Protein AF-M1EFE0-F1 (afdb_monomer_lite)

Secondary structure (DSSP, 8-state):
-HHHHHHTT------SS-SHHHHHHHHHHHT--EEES-GGGGTS--TT-EEEGGG--TT--EEPTTSS-EE-----B-HHHHHHHTTT--GGGHHHHHHHHT-TT---HHHHHHHTTS--------SS-HHHHHHHHHHHHHTT-SSHHHHHHHHHHTS-GGGHHHHHHHHHHHHGGGSPPS--HHHHHHHS----HHHHTTT--HHHHHHHHTT-S-HHHHHHHHHSEEE-PPPS--TTSPPGGGGGHHHHHHHHHHHHHH-GGGGTSS---------EEEEEEEETTEEEEEEEEPPPPPGGG--GGG--

InterPro domains:
  IPR026832 Asteroid [PTHR15665] (1-311)
  IPR029060 PIN-like domain superfamily [SSF88723] (2-86)

Organism: Mustela putorius furo (NCBI:txid9669)

pLDDT: mean 84.89, std 14.59, range [28.7, 97.38]

Structure (mmCIF, N/CA/C/O backbone):
data_AF-M1EFE0-F1
#
_entry.id   AF-M1EFE0-F1
#
loop_
_atom_site.group_PDB
_atom_site.id
_atom_site.type_symbol
_atom_site.label_atom_id
_atom_site.label_alt_id
_atom_site.label_comp_id
_atom_site.label_asym_id
_atom_site.label_entity_id
_atom_site.label_seq_id
_atom_site.pdbx_PDB_ins_code
_atom_site.Cartn_x
_atom_site.Cartn_y
_atom_site.Cartn_z
_atom_site.occupancy
_atom_site.B_iso_or_equiv
_atom_site.auth_seq_id
_atom_site.auth_comp_id
_atom_site.auth_asym_id
_atom_site.auth_atom_id
_atom_site.pdbx_PDB_model_num
ATOM 1 N N . PHE A 1 1 ? -18.038 -1.063 4.957 1.00 85.94 1 PHE A N 1
ATOM 2 C CA . PHE A 1 1 ? -17.333 -2.007 4.065 1.00 85.94 1 PHE A CA 1
ATOM 3 C C . PHE A 1 1 ? -16.905 -3.273 4.809 1.00 85.94 1 PHE A C 1
ATOM 5 O O . PHE A 1 1 ? -17.443 -4.317 4.478 1.00 85.94 1 PHE A O 1
ATOM 12 N N . ILE A 1 2 ? -16.072 -3.194 5.860 1.00 89.75 2 ILE A N 1
ATOM 13 C CA . ILE A 1 2 ? -15.617 -4.364 6.652 1.00 89.75 2 ILE A CA 1
ATOM 14 C C . ILE A 1 2 ? -16.769 -5.287 7.091 1.00 89.75 2 ILE A C 1
ATOM 16 O O . ILE A 1 2 ? -16.725 -6.485 6.848 1.00 89.75 2 ILE A O 1
ATOM 20 N N . GLN A 1 3 ? -17.857 -4.733 7.638 1.00 90.62 3 GLN A N 1
ATOM 21 C CA . GLN A 1 3 ? -19.040 -5.519 8.034 1.00 90.62 3 GLN A CA 1
ATOM 22 C C . GLN A 1 3 ? -19.636 -6.358 6.888 1.00 90.62 3 GLN A C 1
ATOM 24 O O . GLN A 1 3 ? -20.142 -7.452 7.121 1.00 90.62 3 GLN A O 1
ATOM 29 N N . VAL A 1 4 ? -19.573 -5.859 5.648 1.00 94.88 4 VAL A N 1
ATOM 30 C CA . VAL A 1 4 ? -20.044 -6.586 4.461 1.00 94.88 4 VAL A CA 1
ATOM 31 C C . VAL A 1 4 ? -19.085 -7.722 4.121 1.00 94.88 4 VAL A C 1
ATOM 33 O O . VAL A 1 4 ? -19.558 -8.818 3.844 1.00 94.88 4 VAL A O 1
ATOM 36 N N . LEU A 1 5 ? -17.768 -7.499 4.203 1.00 95.06 5 LEU A N 1
ATOM 37 C CA . LEU A 1 5 ? -16.775 -8.563 4.016 1.00 95.06 5 LEU A CA 1
ATOM 38 C C . LEU A 1 5 ? -16.966 -9.687 5.036 1.00 95.06 5 LEU A C 1
ATOM 40 O O . LEU A 1 5 ? -17.036 -10.846 4.644 1.00 95.06 5 LEU A O 1
ATOM 44 N N . ILE A 1 6 ? -17.159 -9.340 6.315 1.00 92.00 6 ILE A N 1
ATOM 45 C CA . ILE A 1 6 ? -17.450 -10.305 7.386 1.00 92.00 6 ILE A CA 1
ATOM 46 C C . ILE A 1 6 ? -18.728 -11.089 7.068 1.00 92.00 6 ILE A C 1
ATOM 48 O O . ILE A 1 6 ? -18.725 -12.317 7.102 1.00 92.00 6 ILE A O 1
ATOM 52 N N . LYS A 1 7 ? -19.821 -10.395 6.717 1.00 95.56 7 LYS A N 1
ATOM 53 C CA . LYS A 1 7 ? -21.105 -11.035 6.388 1.00 95.56 7 LYS A CA 1
ATOM 54 C C . LYS A 1 7 ? -20.995 -11.987 5.192 1.00 95.56 7 LYS A C 1
ATOM 56 O O . LYS A 1 7 ? -21.664 -13.015 5.180 1.00 95.56 7 LYS A O 1
ATOM 61 N N . LEU A 1 8 ? -20.189 -11.631 4.195 1.00 96.75 8 LEU A N 1
ATOM 62 C CA . LEU A 1 8 ? -19.943 -12.438 2.998 1.00 96.75 8 LEU A CA 1
ATOM 63 C C . LEU A 1 8 ? -18.804 -13.452 3.177 1.00 96.75 8 LEU A C 1
ATOM 65 O O . LEU A 1 8 ? -18.475 -14.141 2.217 1.00 96.75 8 LEU A O 1
ATOM 69 N N . GLN A 1 9 ? -18.210 -13.540 4.372 1.00 95.06 9 GLN A N 1
ATOM 70 C CA . GLN A 1 9 ? -17.077 -14.418 4.681 1.00 95.06 9 GLN A CA 1
ATOM 71 C C . GLN A 1 9 ? -15.887 -14.238 3.721 1.00 95.06 9 GLN A C 1
ATOM 73 O O . GLN A 1 9 ? -15.156 -15.179 3.424 1.00 95.06 9 GLN A O 1
ATOM 78 N N . VAL A 1 10 ? -15.681 -13.013 3.235 1.00 95.06 10 VAL A N 1
ATOM 79 C CA . VAL A 1 10 ? -14.501 -12.663 2.441 1.00 95.06 10 VAL A CA 1
ATOM 80 C C . VAL A 1 10 ? -13.332 -12.479 3.399 1.00 95.06 10 VAL A C 1
ATOM 82 O O . VAL A 1 10 ? -13.413 -11.650 4.303 1.00 95.06 10 VAL A O 1
ATOM 85 N N . CYS A 1 11 ? -12.248 -13.229 3.206 1.00 93.94 11 CYS A N 1
ATOM 86 C CA . CYS A 1 11 ? -11.029 -13.068 3.993 1.00 93.94 11 CYS A CA 1
ATOM 87 C C . CYS A 1 11 ? -10.407 -11.688 3.745 1.00 93.94 11 CYS A C 1
ATOM 89 O O . CYS A 1 11 ? -10.240 -11.270 2.600 1.00 93.94 11 CYS A O 1
ATOM 91 N N . PHE A 1 12 ? -10.036 -10.992 4.815 1.00 94.75 12 PHE A N 1
ATOM 92 C CA . PHE A 1 12 ? -9.326 -9.719 4.750 1.00 94.75 12 PHE A CA 1
ATOM 93 C C . PHE A 1 12 ? -8.404 -9.570 5.960 1.00 94.75 12 PHE A C 1
ATOM 95 O O . PHE A 1 12 ? -8.564 -10.265 6.963 1.00 94.75 12 PHE A O 1
ATOM 102 N N . VAL A 1 13 ? -7.462 -8.638 5.855 1.00 93.12 13 VAL A N 1
ATOM 103 C CA . VAL A 1 13 ? -6.576 -8.214 6.938 1.00 93.12 13 VAL A CA 1
ATOM 104 C C . VAL A 1 13 ? -6.509 -6.692 6.938 1.00 93.12 13 VAL A C 1
ATOM 106 O O . VAL A 1 13 ? -6.494 -6.066 5.877 1.00 93.12 13 VAL A O 1
ATOM 109 N N . GLN A 1 14 ? -6.503 -6.089 8.120 1.00 91.06 14 GLN A N 1
ATOM 110 C CA . GLN A 1 14 ? -6.219 -4.669 8.295 1.00 91.06 14 GLN A CA 1
ATOM 111 C C . GLN A 1 14 ? -4.718 -4.509 8.555 1.00 91.06 14 GLN A C 1
ATOM 113 O O . GLN A 1 14 ? -4.218 -4.935 9.596 1.00 91.06 14 GLN A O 1
ATOM 118 N N . CYS A 1 15 ? -4.002 -3.901 7.611 1.00 88.50 15 CYS A N 1
ATOM 119 C CA . CYS A 1 15 ? -2.580 -3.606 7.777 1.00 88.50 15 CYS A CA 1
ATOM 120 C C . CYS A 1 15 ? -2.391 -2.421 8.742 1.00 88.50 15 CYS A C 1
ATOM 122 O O . CYS A 1 15 ? -3.253 -1.543 8.838 1.00 88.50 15 CYS A O 1
ATOM 124 N N . PHE A 1 16 ? -1.271 -2.417 9.470 1.00 82.56 16 PHE A N 1
ATOM 125 C CA . PHE A 1 16 ? -0.892 -1.338 10.404 1.00 82.56 16 PHE A CA 1
ATOM 126 C C . PHE A 1 16 ? -0.242 -0.139 9.704 1.00 82.56 16 PHE A C 1
ATOM 128 O O . PHE A 1 16 ? -0.222 0.966 10.242 1.00 82.56 16 PHE A O 1
ATOM 135 N N . SER A 1 17 ? 0.304 -0.379 8.519 1.00 81.19 17 SER A N 1
ATOM 136 C CA . SER A 1 17 ? 0.892 0.605 7.621 1.00 81.19 17 SER A CA 1
ATOM 137 C C . SER A 1 17 ? 0.242 0.476 6.244 1.00 81.19 17 SER A C 1
ATOM 139 O O . SER 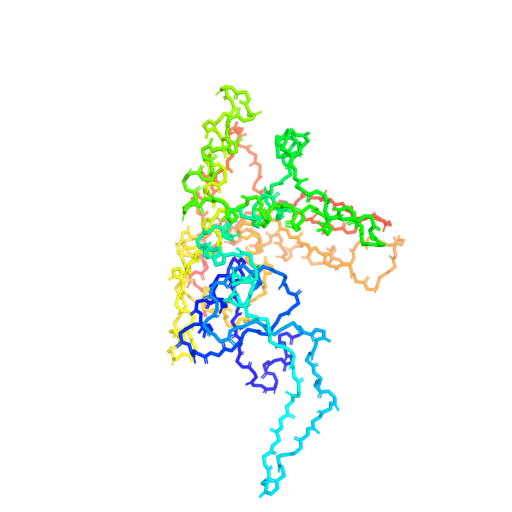A 1 17 ? -0.726 -0.271 6.069 1.00 81.19 17 SER A O 1
ATOM 141 N N . GLU A 1 18 ? 0.782 1.192 5.264 1.00 86.25 18 GLU A N 1
ATOM 142 C CA . GLU A 1 18 ? 0.439 1.004 3.860 1.00 86.25 18 GLU A CA 1
ATOM 143 C C . GLU A 1 18 ? 0.532 -0.471 3.450 1.00 86.25 18 GLU A C 1
ATOM 145 O O . GLU A 1 18 ? 1.442 -1.197 3.864 1.00 86.25 18 GLU A O 1
ATOM 150 N N . ALA A 1 19 ? -0.460 -0.922 2.685 1.00 91.81 19 ALA A N 1
ATOM 151 C CA . ALA A 1 19 ? -0.672 -2.336 2.411 1.00 91.81 19 ALA A CA 1
ATOM 152 C C . ALA A 1 19 ? 0.057 -2.818 1.150 1.00 91.81 19 ALA A C 1
ATOM 154 O O . ALA A 1 19 ? 0.119 -4.024 0.922 1.00 91.81 19 ALA A O 1
ATOM 155 N N . ASP A 1 20 ? 0.601 -1.930 0.317 1.00 94.25 20 ASP A N 1
ATOM 156 C CA . ASP A 1 20 ? 1.005 -2.302 -1.042 1.00 94.25 20 ASP A CA 1
ATOM 157 C C . ASP A 1 20 ? 2.180 -3.277 -1.075 1.00 94.25 20 ASP A C 1
ATOM 159 O O . ASP A 1 20 ? 2.147 -4.271 -1.806 1.00 94.25 20 ASP A O 1
ATOM 163 N N . ARG A 1 21 ? 3.170 -3.079 -0.196 1.00 93.38 21 ARG A N 1
ATOM 164 C CA . ARG A 1 21 ? 4.285 -4.024 -0.004 1.00 93.38 21 ARG A CA 1
ATOM 165 C C . ARG A 1 21 ? 3.810 -5.388 0.469 1.00 93.38 21 ARG A C 1
ATOM 167 O O . ARG A 1 21 ? 4.305 -6.417 -0.000 1.00 93.38 21 ARG A O 1
ATOM 174 N N . ASP A 1 22 ? 2.869 -5.398 1.406 1.00 94.44 22 ASP A N 1
ATOM 175 C CA . ASP A 1 22 ? 2.311 -6.618 1.980 1.00 94.44 22 ASP A CA 1
ATOM 176 C C . ASP A 1 22 ? 1.499 -7.379 0.920 1.00 94.44 22 ASP A C 1
ATOM 178 O O . ASP A 1 22 ? 1.666 -8.590 0.758 1.00 94.44 22 ASP A O 1
ATOM 182 N N . ILE A 1 23 ? 0.697 -6.658 0.129 1.00 96.25 23 ILE A N 1
ATOM 183 C CA . ILE A 1 23 ? -0.071 -7.180 -1.008 1.00 96.25 23 ILE A CA 1
ATOM 184 C C . ILE A 1 23 ? 0.868 -7.755 -2.068 1.00 96.25 23 ILE A C 1
ATOM 186 O O . ILE A 1 23 ? 0.666 -8.890 -2.498 1.00 96.25 23 ILE A O 1
ATOM 190 N N . MET A 1 24 ? 1.905 -7.015 -2.472 1.00 95.50 24 MET A N 1
ATOM 191 C CA . MET A 1 24 ? 2.893 -7.475 -3.452 1.00 95.50 24 MET A CA 1
ATOM 192 C C . MET A 1 24 ? 3.575 -8.764 -2.992 1.00 95.50 24 MET A C 1
ATOM 194 O O . MET A 1 24 ? 3.658 -9.740 -3.743 1.00 95.50 24 MET A O 1
ATOM 198 N N . THR A 1 25 ? 4.017 -8.785 -1.734 1.00 95.62 25 THR A N 1
ATOM 199 C CA . THR A 1 25 ? 4.711 -9.931 -1.139 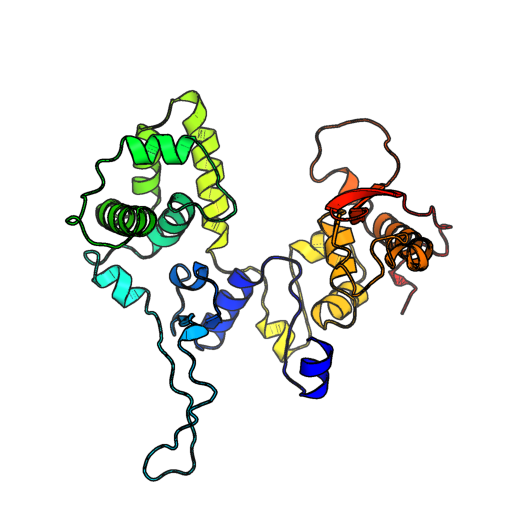1.00 95.62 25 THR A CA 1
ATOM 200 C C . THR A 1 25 ? 3.809 -11.161 -1.118 1.00 95.62 25 THR A C 1
ATOM 202 O O . THR A 1 25 ? 4.221 -12.248 -1.532 1.00 95.62 25 THR A O 1
ATOM 205 N N . LEU A 1 26 ? 2.555 -10.986 -0.694 1.00 96.56 26 LEU A N 1
ATOM 206 C CA . LEU A 1 26 ? 1.562 -12.052 -0.641 1.00 96.56 26 LEU A CA 1
ATOM 207 C C . LEU A 1 26 ? 1.192 -12.570 -2.037 1.00 96.56 26 LEU A C 1
ATOM 209 O O . LEU A 1 26 ? 1.160 -13.779 -2.255 1.00 96.56 26 LEU A O 1
ATOM 213 N N . ALA A 1 27 ? 0.972 -11.673 -2.997 1.00 97.00 27 ALA A N 1
ATOM 214 C CA . ALA A 1 27 ? 0.646 -12.015 -4.379 1.00 97.00 27 ALA A CA 1
ATOM 215 C C . ALA A 1 27 ? 1.752 -12.854 -5.038 1.00 97.00 27 ALA A C 1
ATOM 217 O O . ALA A 1 27 ? 1.481 -13.875 -5.675 1.00 97.00 27 ALA A O 1
ATOM 218 N N . ASN A 1 28 ? 3.013 -12.479 -4.811 1.00 96.50 28 ASN A N 1
ATOM 219 C CA . ASN A 1 28 ? 4.181 -13.224 -5.279 1.00 96.50 28 ASN A CA 1
ATOM 220 C C . ASN A 1 28 ? 4.386 -14.565 -4.565 1.00 96.50 28 ASN A C 1
ATOM 222 O O . ASN A 1 28 ? 4.996 -15.473 -5.143 1.00 96.50 28 ASN A O 1
ATOM 226 N N . HIS A 1 29 ? 3.920 -14.688 -3.321 1.00 96.06 29 HIS A N 1
ATOM 227 C CA . HIS A 1 29 ? 3.926 -15.942 -2.572 1.00 96.06 29 HIS A CA 1
ATOM 228 C C . HIS A 1 29 ? 2.840 -16.904 -3.079 1.00 96.06 29 HIS A C 1
ATOM 230 O O . HIS A 1 29 ? 3.118 -18.079 -3.304 1.00 96.06 29 HIS A O 1
ATOM 236 N N . TRP A 1 30 ? 1.626 -16.406 -3.325 1.00 96.38 30 TRP A N 1
ATOM 237 C CA . TRP A 1 30 ? 0.499 -17.196 -3.835 1.00 96.38 30 TRP A CA 1
ATOM 238 C C . TRP A 1 30 ? 0.491 -17.386 -5.353 1.00 96.38 30 TRP A C 1
ATOM 240 O O . TRP A 1 30 ? -0.330 -18.145 -5.862 1.00 96.38 30 TRP A O 1
ATOM 250 N N . ASN A 1 31 ? 1.405 -16.736 -6.076 1.00 96.94 31 ASN A N 1
ATOM 251 C CA . ASN A 1 31 ? 1.428 -16.703 -7.538 1.00 96.94 31 ASN A CA 1
ATOM 252 C C . ASN A 1 31 ? 0.067 -16.273 -8.119 1.00 96.94 31 ASN A C 1
ATOM 254 O O . ASN A 1 31 ? -0.481 -16.933 -9.001 1.00 96.94 31 ASN A O 1
ATOM 258 N N . CYS A 1 32 ? -0.482 -15.157 -7.633 1.00 95.88 32 CYS A N 1
ATOM 259 C CA . CYS A 1 32 ? -1.753 -14.600 -8.107 1.00 95.88 32 CYS A CA 1
ATOM 260 C C . CYS A 1 32 ? -1.614 -13.113 -8.461 1.00 95.88 32 CYS A C 1
ATOM 262 O O . CYS A 1 32 ? -0.815 -12.429 -7.823 1.00 95.88 32 CYS A O 1
ATOM 264 N N . PRO A 1 33 ? -2.330 -12.601 -9.478 1.00 95.62 33 PRO A N 1
ATOM 265 C CA . PRO A 1 33 ? -2.219 -11.199 -9.866 1.00 95.62 33 PRO A CA 1
ATOM 266 C C . PRO A 1 33 ? -2.819 -10.283 -8.798 1.00 95.62 33 PRO A C 1
ATOM 268 O O . PRO A 1 33 ? -3.761 -10.659 -8.097 1.00 95.62 33 PRO A O 1
ATOM 271 N N . VAL A 1 34 ? -2.321 -9.051 -8.719 1.00 97.38 34 VAL A N 1
ATOM 272 C CA . VAL A 1 34 ? -2.913 -8.015 -7.858 1.00 97.38 34 VAL A CA 1
ATOM 273 C C . VAL A 1 34 ? -4.026 -7.299 -8.610 1.00 97.38 34 VAL A C 1
ATOM 275 O O . VAL A 1 34 ? -3.820 -6.871 -9.738 1.00 97.38 34 VAL A O 1
ATOM 278 N N . LEU A 1 35 ? -5.191 -7.118 -7.990 1.00 97.06 35 LEU A N 1
ATOM 279 C CA . LEU A 1 35 ? -6.274 -6.282 -8.513 1.00 97.06 35 LEU A CA 1
ATOM 280 C C . LEU A 1 35 ? -6.347 -4.987 -7.698 1.00 97.06 35 LEU A C 1
ATOM 282 O O . LEU A 1 35 ? -6.735 -5.020 -6.534 1.00 97.06 35 LEU A O 1
ATOM 286 N N . SER A 1 36 ? -5.996 -3.851 -8.299 1.00 96.31 36 SER A N 1
ATOM 287 C CA . SER A 1 36 ? -5.997 -2.548 -7.615 1.00 96.31 36 SER A CA 1
ATOM 288 C C . SER A 1 36 ? -6.226 -1.394 -8.596 1.00 96.31 36 SER A C 1
ATOM 290 O O . SER A 1 36 ? -6.120 -1.556 -9.811 1.00 96.31 36 SER A O 1
ATOM 292 N N . SER A 1 37 ? -6.586 -0.222 -8.078 1.00 94.81 37 SER A N 1
ATOM 293 C CA . SER A 1 37 ? -6.553 1.036 -8.838 1.00 94.81 37 SER A CA 1
ATOM 294 C C . SER A 1 37 ? -5.232 1.785 -8.665 1.00 94.81 37 SER A C 1
ATOM 296 O O . SER A 1 37 ? -5.032 2.788 -9.346 1.00 94.81 37 SER A O 1
ATOM 298 N N . ASP A 1 38 ? -4.372 1.323 -7.758 1.00 93.62 38 ASP A N 1
ATOM 299 C CA . ASP A 1 38 ? -3.118 1.986 -7.434 1.00 93.62 38 ASP A CA 1
ATOM 300 C C . ASP A 1 38 ? -2.064 1.754 -8.521 1.00 93.62 38 ASP A C 1
ATOM 302 O O . ASP A 1 38 ? -1.850 0.627 -8.975 1.00 93.62 38 ASP A O 1
ATOM 306 N N . SER A 1 39 ? -1.424 2.834 -8.961 1.00 91.31 39 SER A N 1
ATOM 307 C CA . SER A 1 39 ? -0.375 2.781 -9.971 1.00 91.31 39 SER A CA 1
ATOM 308 C C . SER A 1 39 ? 0.966 2.288 -9.441 1.00 91.31 39 SER A C 1
ATOM 310 O O . SER A 1 39 ? 1.797 1.908 -10.267 1.00 91.31 39 SER A O 1
ATOM 312 N N . ASP A 1 40 ? 1.182 2.228 -8.126 1.00 92.38 40 ASP A N 1
ATOM 313 C CA . ASP A 1 40 ? 2.422 1.681 -7.564 1.00 92.38 40 ASP A CA 1
ATOM 314 C C . ASP A 1 40 ? 2.602 0.189 -7.890 1.00 92.38 40 ASP A C 1
ATOM 316 O O . ASP A 1 40 ? 3.722 -0.290 -8.080 1.00 92.38 40 ASP A O 1
ATOM 320 N N . PHE A 1 41 ? 1.511 -0.540 -8.150 1.00 95.50 41 PHE A N 1
ATOM 321 C CA . PHE A 1 41 ? 1.562 -1.909 -8.688 1.00 95.50 41 PHE A CA 1
ATOM 322 C C . PHE A 1 41 ? 2.070 -2.018 -10.132 1.00 95.50 41 PHE A C 1
ATOM 324 O O . PHE A 1 41 ? 2.340 -3.125 -10.594 1.00 95.50 41 PHE A O 1
ATOM 331 N N . CYS A 1 42 ? 2.277 -0.901 -10.836 1.00 94.25 42 CYS A N 1
ATOM 332 C CA . CYS A 1 42 ? 3.047 -0.886 -12.083 1.00 94.25 42 CYS A CA 1
ATOM 333 C C . CYS A 1 42 ? 4.568 -0.888 -11.851 1.00 94.25 42 CYS A C 1
ATOM 335 O O . CYS A 1 42 ? 5.309 -1.003 -12.823 1.00 94.25 42 CYS A O 1
ATOM 337 N N . ILE A 1 43 ? 5.029 -0.700 -10.612 1.00 95.31 43 ILE A N 1
ATOM 338 C CA . ILE A 1 43 ? 6.448 -0.594 -10.236 1.00 95.31 43 ILE A CA 1
ATOM 339 C C . ILE A 1 43 ? 6.920 -1.871 -9.546 1.00 95.31 43 ILE A C 1
ATOM 341 O O . ILE A 1 43 ? 8.025 -2.346 -9.809 1.00 95.31 43 ILE A O 1
ATOM 345 N N . PHE A 1 44 ? 6.070 -2.442 -8.693 1.00 95.12 44 PHE A N 1
ATOM 346 C CA . PHE A 1 44 ? 6.319 -3.711 -8.020 1.00 95.12 44 PHE A CA 1
ATOM 347 C C . PHE A 1 44 ? 6.584 -4.861 -9.011 1.00 95.12 44 PHE A C 1
ATOM 349 O O . PHE A 1 44 ? 5.832 -5.064 -9.966 1.00 95.12 44 PHE A O 1
ATOM 356 N N . ASP A 1 45 ? 7.615 -5.671 -8.743 1.00 94.12 45 ASP A N 1
ATOM 357 C CA . ASP A 1 45 ? 7.933 -6.870 -9.535 1.00 94.12 45 ASP A CA 1
ATOM 358 C C . ASP A 1 45 ? 6.987 -8.030 -9.189 1.00 94.12 45 ASP A C 1
ATOM 360 O O . ASP A 1 45 ? 7.302 -8.941 -8.420 1.00 94.12 45 ASP A O 1
ATOM 364 N N . LEU A 1 46 ? 5.767 -7.949 -9.722 1.00 95.50 46 LEU A N 1
ATOM 365 C CA . LEU A 1 46 ? 4.720 -8.956 -9.573 1.00 95.50 46 LEU A CA 1
ATOM 366 C C . LEU A 1 46 ? 4.886 -10.073 -10.609 1.00 95.50 46 LEU A C 1
ATOM 368 O O . LEU A 1 46 ? 4.699 -9.849 -11.806 1.00 95.50 46 LEU A O 1
ATOM 372 N N . LYS A 1 47 ? 5.127 -11.305 -10.149 1.00 94.25 47 LYS A N 1
ATOM 373 C CA . LYS A 1 47 ? 5.343 -12.494 -11.000 1.00 94.25 47 LYS A CA 1
ATOM 374 C C . LYS A 1 47 ? 4.196 -12.773 -11.971 1.00 94.25 47 LYS A C 1
ATOM 376 O O . LYS A 1 47 ? 4.405 -13.282 -13.065 1.00 94.25 47 LYS A O 1
ATOM 381 N N . THR A 1 48 ? 2.976 -12.484 -11.543 1.00 95.31 48 THR A N 1
ATOM 382 C CA . THR A 1 48 ? 1.724 -12.767 -12.262 1.00 95.31 48 THR A CA 1
ATOM 383 C C . THR A 1 48 ? 1.038 -11.501 -12.769 1.00 95.31 48 THR A C 1
ATOM 385 O O . THR A 1 48 ? -0.029 -11.581 -13.376 1.00 95.31 48 THR A O 1
ATOM 388 N N . GLY A 1 49 ? 1.679 -10.348 -12.569 1.00 94.81 49 GLY A N 1
ATOM 389 C CA . GLY A 1 49 ? 1.247 -9.052 -13.065 1.00 94.81 49 GLY A CA 1
ATOM 390 C C . GLY A 1 49 ? 0.186 -8.350 -12.220 1.00 94.81 49 GLY A C 1
ATOM 391 O O . GLY A 1 49 ? -0.302 -8.835 -11.196 1.00 94.81 49 GLY A O 1
ATOM 392 N N . PHE A 1 50 ? -0.150 -7.151 -12.681 1.00 97.12 50 PHE A N 1
ATOM 393 C CA . PHE A 1 50 ? -1.074 -6.231 -12.030 1.00 97.12 50 PHE A CA 1
ATOM 394 C C . PHE A 1 50 ? -2.306 -6.021 -12.906 1.00 97.12 50 PHE A C 1
ATOM 396 O O . PHE A 1 50 ? -2.196 -5.675 -14.074 1.00 97.12 50 PHE A O 1
ATOM 403 N N . CYS A 1 51 ? -3.496 -6.199 -12.356 1.00 97.12 51 CYS A N 1
ATOM 404 C CA . CYS A 1 51 ? -4.765 -5.955 -13.018 1.00 97.12 51 CYS A CA 1
ATOM 405 C C . CYS A 1 51 ? -5.354 -4.619 -12.538 1.00 97.12 51 CYS A C 1
ATOM 407 O O . CYS A 1 51 ? -5.842 -4.542 -11.408 1.00 97.12 51 CYS A O 1
ATOM 409 N N . PRO A 1 52 ? -5.385 -3.570 -13.379 1.00 96.00 52 PRO A N 1
ATOM 410 C CA . PRO A 1 52 ? -6.062 -2.330 -13.033 1.00 96.00 52 PRO A CA 1
ATOM 411 C C . PRO A 1 52 ? -7.566 -2.554 -12.849 1.00 96.00 52 PRO A C 1
ATOM 413 O O . PRO A 1 52 ? -8.230 -3.104 -13.737 1.00 96.00 52 PRO A O 1
ATOM 416 N N . LEU A 1 53 ? -8.129 -2.076 -11.739 1.00 95.00 53 LEU A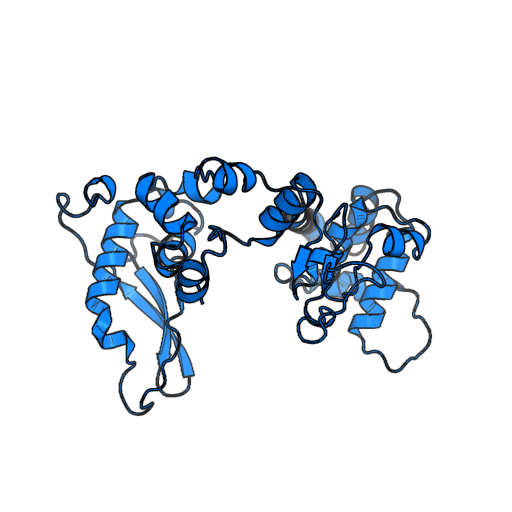 N 1
ATOM 417 C CA . LEU A 1 53 ? -9.538 -2.279 -11.382 1.00 95.00 53 LEU A CA 1
ATOM 418 C C . LEU A 1 53 ? -10.503 -1.734 -12.448 1.00 95.00 53 LEU A C 1
ATOM 420 O O . LEU A 1 53 ? -11.546 -2.328 -12.707 1.00 95.00 53 LEU A O 1
ATOM 424 N N . ASN A 1 54 ? -10.134 -0.646 -13.130 1.00 94.00 54 ASN A N 1
ATOM 425 C CA . ASN A 1 54 ? -10.920 -0.065 -14.227 1.00 94.00 54 ASN A CA 1
ATOM 426 C C . ASN A 1 54 ? -11.054 -0.984 -15.459 1.00 94.00 54 ASN A C 1
ATOM 428 O O . ASN A 1 54 ? -11.930 -0.772 -16.295 1.00 94.00 54 ASN A O 1
ATOM 432 N N . SER A 1 55 ? -10.189 -1.992 -15.578 1.00 93.88 55 SER A N 1
ATOM 433 C CA . SER A 1 55 ? -10.182 -2.965 -16.668 1.00 93.88 55 SER A CA 1
ATOM 434 C C . SER A 1 55 ? -10.855 -4.286 -16.293 1.00 93.88 55 SER A C 1
ATOM 436 O O . SER A 1 55 ? -11.081 -5.119 -17.170 1.00 93.88 55 SER A O 1
ATOM 438 N N . PHE A 1 56 ? -11.183 -4.471 -15.011 1.00 95.50 56 PHE A N 1
ATOM 439 C CA . PHE A 1 56 ? -11.812 -5.671 -14.480 1.00 95.50 56 PHE A CA 1
ATOM 440 C C . PHE A 1 56 ? -13.319 -5.658 -14.752 1.00 95.50 56 PHE A C 1
ATOM 442 O O . PHE A 1 56 ? -14.092 -4.922 -14.133 1.00 95.50 56 PHE A O 1
ATOM 449 N N . GLN A 1 57 ? -13.756 -6.477 -15.707 1.00 95.44 57 GLN A N 1
ATOM 450 C CA . GLN A 1 57 ? -15.120 -6.451 -16.232 1.00 95.44 57 GLN A CA 1
ATOM 451 C C . GLN A 1 57 ? -16.082 -7.305 -15.399 1.00 95.44 57 GLN A C 1
ATOM 453 O O . GLN A 1 57 ? -16.756 -8.183 -15.926 1.00 95.44 57 GLN A O 1
ATOM 458 N N . TRP A 1 58 ? -16.181 -7.044 -14.095 1.00 92.88 58 TRP A N 1
ATOM 459 C CA . TRP A 1 58 ? -16.962 -7.863 -13.153 1.00 92.88 58 TRP A CA 1
ATOM 460 C C . TRP A 1 58 ? -18.455 -8.015 -13.495 1.00 92.88 58 TRP A C 1
ATOM 462 O O . TRP A 1 58 ? -19.100 -8.946 -13.021 1.00 92.88 58 TRP A O 1
ATOM 472 N N . ARG A 1 59 ? -19.015 -7.124 -14.326 1.00 94.25 59 ARG A N 1
ATOM 473 C CA . ARG A 1 59 ? -20.395 -7.220 -14.841 1.00 94.25 59 ARG A CA 1
ATOM 474 C C . ARG A 1 59 ? -20.541 -8.133 -16.065 1.00 94.25 59 ARG A C 1
ATOM 476 O O . ARG A 1 59 ? -21.658 -8.511 -16.394 1.00 94.25 59 ARG A O 1
ATOM 483 N N . ASN A 1 60 ? -19.437 -8.485 -16.721 1.00 93.88 60 ASN A N 1
ATOM 484 C CA . ASN A 1 60 ? -19.394 -9.270 -17.954 1.00 93.88 60 ASN A CA 1
ATOM 485 C C . ASN A 1 60 ? -18.804 -10.657 -17.670 1.00 93.88 60 ASN A C 1
ATOM 487 O O . ASN A 1 60 ? -17.725 -11.000 -18.158 1.00 93.88 60 ASN A O 1
ATOM 491 N N . VAL A 1 61 ? -19.491 -11.448 -16.848 1.00 94.00 61 VAL A N 1
ATOM 492 C CA . VAL A 1 61 ? -19.092 -12.837 -16.596 1.00 94.00 61 VAL A CA 1
ATOM 493 C C . VAL A 1 61 ? -19.316 -13.647 -17.873 1.00 94.00 61 VAL A C 1
ATOM 495 O O . VAL A 1 61 ? -20.417 -13.661 -18.418 1.00 94.00 61 VAL A O 1
ATOM 498 N N . ASN A 1 62 ? -18.262 -14.296 -18.359 1.00 93.38 62 ASN A N 1
ATOM 499 C CA . ASN A 1 62 ? -18.290 -15.127 -19.559 1.00 93.38 62 ASN A CA 1
ATOM 500 C C . ASN A 1 62 ? -18.131 -16.600 -19.186 1.00 93.38 62 ASN A C 1
ATOM 502 O O . ASN A 1 62 ? -17.537 -16.911 -18.157 1.00 93.38 62 ASN A O 1
ATOM 506 N N . THR A 1 63 ? -18.614 -17.501 -20.037 1.00 93.62 63 THR A N 1
ATOM 507 C CA . THR A 1 63 ? -18.411 -18.946 -19.893 1.00 93.62 63 THR A CA 1
ATOM 508 C C . THR A 1 63 ? -17.341 -19.438 -20.854 1.00 93.62 63 THR A C 1
ATOM 510 O O . THR A 1 63 ? -17.211 -18.953 -21.984 1.00 93.62 63 THR A O 1
ATOM 513 N N . ILE A 1 64 ? -16.554 -20.415 -20.415 1.00 92.12 64 ILE A N 1
ATOM 514 C CA . ILE A 1 64 ? -15.599 -21.084 -21.294 1.00 92.12 64 ILE A CA 1
ATOM 515 C C . ILE A 1 64 ? -16.387 -22.019 -22.220 1.00 92.12 64 ILE A C 1
ATOM 517 O O . ILE A 1 64 ? -17.203 -22.827 -21.776 1.00 92.12 64 ILE A O 1
ATOM 521 N N . LYS A 1 65 ? -16.174 -21.904 -23.538 1.00 90.25 65 LYS A N 1
ATOM 522 C CA . LYS A 1 65 ? -16.892 -22.732 -24.518 1.00 90.25 65 LYS A CA 1
ATOM 523 C C . LYS A 1 65 ? -16.649 -24.215 -24.237 1.00 90.25 65 LYS A C 1
ATOM 525 O O . LYS A 1 65 ? -15.512 -24.672 -24.285 1.00 90.25 65 LYS A O 1
ATOM 530 N N . GLY A 1 66 ? -17.733 -24.956 -24.016 1.00 89.50 66 GLY A N 1
ATOM 531 C CA . GLY A 1 66 ? -17.682 -26.395 -23.760 1.00 89.50 66 GLY A CA 1
ATOM 532 C C . GLY A 1 66 ? -17.459 -26.784 -22.296 1.00 89.50 66 GLY A C 1
ATOM 533 O O . GLY A 1 66 ? -17.370 -27.979 -22.030 1.00 89.50 66 GLY A O 1
ATOM 534 N N . THR A 1 67 ? -17.411 -25.834 -21.352 1.00 92.81 67 THR A N 1
ATOM 535 C CA . THR A 1 67 ? -17.373 -26.130 -19.908 1.00 92.81 67 THR A CA 1
ATOM 536 C C . THR A 1 67 ? -18.458 -25.361 -19.144 1.00 92.81 67 THR A C 1
ATOM 538 O O . THR A 1 67 ? -19.161 -24.518 -19.706 1.00 92.81 67 THR A O 1
ATOM 541 N N . GLN A 1 68 ? -18.640 -25.693 -17.863 1.00 89.94 68 GLN A N 1
ATOM 542 C CA . GLN A 1 68 ? -19.497 -24.933 -16.941 1.00 89.94 68 GLN A CA 1
ATOM 543 C C . GLN A 1 68 ? -18.734 -23.803 -16.232 1.00 89.94 68 GLN A C 1
ATOM 545 O O . GLN A 1 68 ? -19.307 -23.103 -15.398 1.00 89.94 68 GLN A O 1
ATOM 550 N N . ASP A 1 69 ? -17.453 -23.617 -16.554 1.00 93.94 69 ASP A N 1
ATOM 551 C CA . ASP A 1 69 ? -16.600 -22.657 -15.868 1.00 93.94 69 ASP A CA 1
ATOM 552 C C . ASP A 1 69 ? -16.857 -21.238 -16.370 1.00 93.94 69 ASP A C 1
ATOM 554 O O . ASP A 1 69 ? -17.035 -20.983 -17.568 1.00 93.94 69 ASP A O 1
ATOM 558 N N . CYS A 1 70 ? -16.820 -20.300 -15.429 1.00 93.19 70 CYS A N 1
ATOM 559 C CA . CYS A 1 70 ? -17.002 -18.879 -15.677 1.00 93.19 70 CYS A CA 1
ATOM 560 C C . CYS A 1 70 ? -15.689 -18.120 -15.472 1.00 93.19 70 CYS A C 1
ATOM 562 O O . CYS A 1 70 ? -14.894 -18.457 -14.596 1.00 93.19 70 CYS A O 1
ATOM 564 N N . TYR A 1 71 ? -15.488 -17.044 -16.229 1.00 93.50 71 TYR A N 1
ATOM 565 C CA . TYR A 1 71 ? -14.364 -16.130 -16.053 1.00 93.50 71 TYR A CA 1
ATOM 566 C C . TYR A 1 71 ? -14.798 -14.669 -16.171 1.00 93.50 71 TYR A C 1
ATOM 568 O O . TYR A 1 71 ? -15.791 -14.328 -16.820 1.00 93.50 71 TYR A O 1
ATOM 576 N N . ILE A 1 72 ? -14.017 -13.792 -15.543 1.00 95.25 72 ILE A N 1
ATOM 577 C CA . ILE A 1 72 ? -14.174 -12.342 -15.638 1.00 95.25 72 ILE A CA 1
ATOM 578 C C . ILE A 1 72 ? -13.017 -11.802 -16.484 1.00 95.25 72 ILE A C 1
ATOM 580 O O . ILE A 1 72 ? -11.861 -11.964 -16.090 1.00 95.25 72 ILE A O 1
ATOM 584 N N . PRO A 1 73 ? -13.284 -11.164 -17.637 1.00 95.25 73 PRO A N 1
ATOM 585 C CA . PRO A 1 73 ? -12.239 -10.529 -18.427 1.00 95.25 73 PRO A CA 1
ATOM 586 C C . PRO A 1 73 ? -11.549 -9.399 -17.653 1.00 95.25 73 PRO A C 1
ATOM 588 O O . PRO A 1 73 ? -12.207 -8.571 -17.017 1.00 95.25 73 PRO A O 1
ATOM 591 N N . ALA A 1 74 ? -10.226 -9.327 -17.770 1.00 95.12 74 ALA A N 1
ATOM 592 C CA . ALA A 1 74 ? -9.402 -8.270 -17.196 1.00 95.12 74 ALA A CA 1
ATOM 593 C C . ALA A 1 74 ? -8.234 -7.935 -18.131 1.00 95.12 74 ALA A C 1
ATOM 595 O O . ALA A 1 74 ? -7.859 -8.749 -18.978 1.00 95.12 74 ALA A O 1
ATOM 596 N N . LYS A 1 75 ? -7.638 -6.749 -17.970 1.00 95.56 75 LYS A N 1
ATOM 597 C CA . LYS A 1 75 ? -6.302 -6.476 -18.511 1.00 95.56 75 LYS A CA 1
ATOM 598 C C . LYS A 1 75 ? -5.278 -6.705 -17.412 1.00 95.56 75 LYS A C 1
ATOM 600 O O . LYS A 1 75 ? -5.521 -6.338 -16.269 1.00 95.56 75 LYS A O 1
ATOM 605 N N . CYS A 1 76 ? -4.136 -7.260 -17.791 1.00 95.81 76 CYS A N 1
ATOM 606 C CA . CYS A 1 76 ? -3.004 -7.460 -16.904 1.00 95.81 76 CYS A CA 1
ATOM 607 C C . CYS A 1 76 ? -1.806 -6.676 -17.445 1.00 95.81 76 CYS A C 1
ATOM 609 O O . CYS A 1 76 ? -1.442 -6.796 -18.616 1.00 95.81 76 CYS A O 1
ATOM 611 N N . PHE A 1 77 ? -1.243 -5.827 -16.601 1.00 96.00 77 PHE A N 1
ATOM 612 C CA . PHE A 1 77 ? -0.013 -5.098 -16.816 1.00 96.00 77 PHE A CA 1
ATOM 613 C C . PHE A 1 77 ? 1.177 -6.005 -16.497 1.00 96.00 77 PHE A C 1
ATOM 615 O O . PHE A 1 77 ? 1.218 -6.647 -15.446 1.00 96.00 77 PHE A O 1
ATOM 622 N N . SER A 1 78 ? 2.143 -6.038 -17.415 1.00 93.25 78 SER A N 1
ATOM 623 C CA . SER A 1 78 ? 3.371 -6.819 -17.295 1.00 93.25 78 SER A CA 1
ATOM 624 C C . SER A 1 78 ? 4.570 -5.884 -17.206 1.00 93.25 78 SER A C 1
ATOM 626 O O . SER A 1 78 ? 4.841 -5.116 -18.134 1.00 93.25 78 SER A O 1
ATOM 628 N N . LEU A 1 79 ? 5.301 -5.991 -16.095 1.00 94.19 79 LEU A N 1
ATOM 629 C CA . LEU A 1 79 ? 6.542 -5.257 -15.874 1.00 94.19 79 LEU A CA 1
ATOM 630 C C . LEU A 1 79 ? 7.619 -5.656 -16.888 1.00 94.19 79 LEU A C 1
ATOM 632 O O . LEU A 1 79 ? 8.315 -4.803 -17.426 1.00 94.19 79 LEU A O 1
ATOM 636 N N . ASP A 1 80 ? 7.705 -6.950 -17.208 1.00 94.62 80 ASP A N 1
ATOM 637 C CA . ASP A 1 80 ? 8.611 -7.475 -18.233 1.00 94.62 80 ASP A CA 1
ATOM 638 C C . ASP A 1 80 ? 8.338 -6.865 -19.608 1.00 94.62 80 ASP A C 1
ATOM 640 O O . ASP A 1 80 ? 9.266 -6.430 -20.288 1.00 94.62 80 ASP A O 1
ATOM 644 N N . ALA A 1 81 ? 7.065 -6.771 -20.004 1.00 95.38 81 ALA A N 1
ATOM 645 C CA . ALA A 1 81 ? 6.694 -6.147 -21.270 1.00 95.38 81 ALA A CA 1
ATOM 646 C C . ALA A 1 81 ? 7.054 -4.651 -21.301 1.00 95.38 81 ALA A C 1
ATOM 648 O O . ALA A 1 81 ? 7.507 -4.156 -22.335 1.00 95.38 81 ALA A O 1
ATOM 649 N N . LEU A 1 82 ? 6.893 -3.940 -20.175 1.00 95.19 82 LEU A N 1
ATOM 650 C CA . LEU A 1 82 ? 7.336 -2.551 -20.041 1.00 95.19 82 LEU A CA 1
ATOM 651 C C . LEU A 1 82 ? 8.857 -2.450 -20.221 1.00 95.19 82 LEU A C 1
ATOM 653 O O . LEU A 1 82 ? 9.322 -1.707 -21.081 1.00 95.19 82 LEU A O 1
ATOM 657 N N . CYS A 1 83 ? 9.634 -3.209 -19.451 1.00 95.94 83 CYS A N 1
ATOM 658 C CA . CYS A 1 83 ? 11.095 -3.192 -19.518 1.00 95.94 83 CYS A CA 1
ATOM 659 C C . CYS A 1 83 ? 11.617 -3.559 -20.911 1.00 95.94 83 CYS A C 1
ATOM 661 O O . CYS A 1 83 ? 12.517 -2.895 -21.425 1.00 95.94 83 CYS A O 1
ATOM 663 N N . HIS A 1 84 ? 11.022 -4.562 -21.560 1.00 96.75 84 HIS A N 1
ATOM 664 C CA . HIS A 1 84 ? 11.371 -4.950 -22.924 1.00 96.75 84 HIS A CA 1
ATOM 665 C C . HIS A 1 84 ? 11.148 -3.808 -23.925 1.00 96.75 84 HIS A C 1
ATOM 667 O O . HIS A 1 84 ? 11.996 -3.568 -24.783 1.00 96.75 84 HIS A O 1
ATOM 673 N N . HIS A 1 85 ? 10.047 -3.061 -23.783 1.00 95.69 85 HIS A N 1
ATOM 674 C CA . HIS A 1 85 ? 9.757 -1.900 -24.626 1.00 95.69 85 HIS A CA 1
ATOM 675 C C . HIS A 1 85 ? 10.823 -0.798 -24.508 1.00 95.69 85 HIS A C 1
ATOM 677 O O . HIS A 1 85 ? 11.151 -0.156 -25.503 1.00 95.69 85 HIS A O 1
ATOM 683 N N . PHE A 1 86 ? 11.397 -0.612 -23.318 1.00 94.88 86 PHE A N 1
ATOM 684 C CA . PHE A 1 86 ? 12.458 0.361 -23.052 1.00 94.88 86 PHE A CA 1
ATOM 685 C C . PHE A 1 86 ? 13.849 -0.287 -23.112 1.00 94.88 86 PHE A C 1
ATOM 687 O O . PHE A 1 86 ? 14.613 -0.230 -22.155 1.00 94.88 86 PHE A O 1
ATOM 694 N N . SER A 1 87 ? 14.186 -0.918 -24.241 1.00 93.69 87 SER A N 1
ATOM 695 C CA . SER A 1 87 ? 15.526 -1.477 -24.504 1.00 93.69 87 SER A CA 1
ATOM 696 C C . SER A 1 87 ? 15.996 -2.531 -23.489 1.00 93.69 87 SER A C 1
ATOM 698 O O . SER A 1 87 ? 17.179 -2.597 -23.165 1.00 93.69 87 SER A O 1
ATOM 700 N N . ASN A 1 88 ? 15.083 -3.380 -23.003 1.00 94.19 88 ASN A N 1
ATOM 701 C CA . ASN A 1 88 ? 15.341 -4.345 -21.923 1.00 94.19 88 ASN A CA 1
ATOM 702 C C . ASN A 1 88 ? 15.871 -3.679 -20.638 1.00 94.19 88 ASN A C 1
ATOM 704 O O . ASN A 1 88 ? 16.802 -4.180 -20.008 1.00 94.19 88 ASN A O 1
ATOM 708 N N . MET A 1 89 ? 15.276 -2.545 -20.257 1.00 96.00 89 MET A N 1
ATOM 709 C CA . MET A 1 89 ? 15.632 -1.799 -19.051 1.00 96.00 89 MET A CA 1
ATOM 710 C C . MET A 1 89 ? 15.638 -2.698 -17.809 1.00 96.00 89 MET A C 1
ATOM 712 O O . MET A 1 89 ? 14.702 -3.466 -17.575 1.00 96.00 89 MET A O 1
ATOM 716 N N . ASN A 1 90 ? 16.665 -2.556 -16.970 1.00 95.62 90 ASN A N 1
ATOM 717 C CA . ASN A 1 90 ? 16.760 -3.289 -15.714 1.00 95.62 90 ASN A CA 1
ATOM 718 C C . ASN A 1 90 ? 15.583 -2.933 -14.782 1.00 95.62 90 ASN A C 1
ATOM 720 O O . ASN A 1 90 ? 15.419 -1.774 -14.399 1.00 95.62 90 ASN A O 1
ATOM 724 N N . LYS A 1 91 ? 14.791 -3.933 -14.369 1.00 95.25 91 LYS A N 1
ATOM 725 C CA . LYS A 1 91 ? 13.660 -3.766 -13.436 1.00 95.25 91 LYS A CA 1
ATOM 726 C C . LYS A 1 91 ? 14.058 -3.099 -12.119 1.00 95.25 91 LYS A C 1
ATOM 728 O O . LYS A 1 91 ? 13.257 -2.369 -11.545 1.00 95.25 91 LYS A O 1
ATOM 733 N N . ALA A 1 92 ? 15.296 -3.299 -11.662 1.00 95.75 92 ALA A N 1
ATOM 734 C CA . ALA A 1 92 ? 15.798 -2.691 -10.432 1.00 95.75 92 ALA A CA 1
ATOM 735 C C . ALA A 1 92 ? 15.784 -1.150 -10.471 1.00 95.75 92 ALA A C 1
ATOM 737 O O . ALA A 1 92 ? 15.809 -0.517 -9.420 1.00 95.75 92 ALA A O 1
ATOM 738 N N . LEU A 1 93 ? 15.721 -0.537 -11.662 1.00 96.69 93 LEU A N 1
ATOM 739 C CA . LEU A 1 93 ? 15.637 0.916 -11.849 1.00 96.69 93 LEU A CA 1
ATOM 740 C C . LEU A 1 93 ? 14.237 1.486 -11.581 1.00 96.69 93 LEU A C 1
ATOM 742 O O . LEU A 1 93 ? 14.087 2.697 -11.419 1.00 96.69 93 LEU A O 1
ATOM 746 N N . LEU A 1 94 ? 13.202 0.644 -11.552 1.00 95.62 94 LEU A N 1
ATOM 747 C CA . LEU A 1 94 ? 11.809 1.085 -11.478 1.00 95.62 94 LEU A CA 1
ATOM 748 C C . LEU A 1 94 ? 11.423 1.752 -10.146 1.00 95.62 94 LEU A C 1
ATOM 750 O O . LEU A 1 94 ? 10.697 2.744 -10.195 1.00 95.62 94 LEU A O 1
ATOM 754 N N . PRO A 1 95 ? 11.929 1.322 -8.975 1.00 95.12 95 PRO A N 1
ATOM 755 C CA . PRO A 1 95 ? 11.753 2.088 -7.744 1.00 95.12 95 PRO A CA 1
ATOM 756 C C . PRO A 1 95 ? 12.301 3.516 -7.868 1.00 95.12 95 PRO A C 1
ATOM 758 O O . PRO A 1 95 ? 11.611 4.472 -7.529 1.00 95.12 95 PRO A O 1
ATOM 761 N N . LEU A 1 96 ? 13.498 3.696 -8.446 1.00 94.06 96 LEU A N 1
ATOM 762 C CA . LEU A 1 96 ? 14.059 5.035 -8.670 1.00 94.06 96 LEU A CA 1
ATOM 763 C C . LEU A 1 96 ? 13.193 5.842 -9.648 1.00 94.06 96 LEU A C 1
ATOM 765 O O . LEU A 1 96 ? 12.953 7.027 -9.426 1.00 94.06 96 LEU A O 1
ATOM 769 N N . PHE A 1 97 ? 12.693 5.205 -10.710 1.00 93.56 97 PHE A N 1
ATOM 770 C CA . PHE A 1 97 ? 11.734 5.818 -11.630 1.00 93.56 97 PHE A CA 1
ATOM 771 C C . PHE A 1 97 ? 10.501 6.358 -10.895 1.00 93.56 97 PHE A C 1
ATOM 773 O O . PHE A 1 97 ? 10.146 7.522 -11.086 1.00 93.56 97 PHE A O 1
ATOM 780 N N . ALA A 1 98 ? 9.872 5.544 -10.047 1.00 91.69 98 ALA A N 1
ATOM 781 C CA . ALA A 1 98 ? 8.655 5.911 -9.330 1.00 91.69 98 ALA A CA 1
ATOM 782 C C . ALA A 1 98 ? 8.888 7.098 -8.387 1.00 91.69 98 ALA A C 1
ATOM 784 O O . ALA A 1 98 ? 8.164 8.098 -8.429 1.00 91.69 98 ALA A O 1
ATOM 785 N N . VAL A 1 99 ? 9.991 7.044 -7.640 1.00 88.88 99 VAL A N 1
ATOM 786 C CA . VAL A 1 99 ? 10.429 8.112 -6.741 1.00 88.88 99 VAL A CA 1
ATOM 787 C C . VAL A 1 99 ? 10.697 9.420 -7.511 1.00 88.88 99 VAL A C 1
ATOM 789 O O . VAL A 1 99 ? 10.218 10.486 -7.120 1.00 88.88 99 VAL A O 1
ATOM 792 N N . LEU A 1 100 ? 11.378 9.365 -8.663 1.00 87.50 100 LEU A N 1
ATOM 793 C CA . LEU A 1 100 ? 11.623 10.539 -9.520 1.00 87.50 100 LEU A CA 1
ATOM 794 C C . LEU A 1 100 ? 10.360 11.063 -10.219 1.00 87.50 100 LEU A C 1
ATOM 796 O O . LEU A 1 100 ? 10.282 12.247 -10.567 1.00 87.50 100 LEU A O 1
ATOM 800 N N . CYS A 1 101 ? 9.359 10.213 -10.444 1.00 83.25 101 CYS A N 1
ATOM 801 C CA . CYS A 1 101 ? 8.062 10.604 -10.991 1.00 83.25 101 CYS A CA 1
ATOM 802 C C . CYS A 1 101 ? 7.215 11.425 -10.009 1.00 83.25 101 CYS A C 1
ATOM 804 O O . CYS A 1 101 ? 6.311 12.130 -10.464 1.00 83.25 101 CYS A O 1
ATOM 806 N N . GLY A 1 102 ? 7.582 11.427 -8.724 1.00 70.44 102 GLY A N 1
ATOM 807 C CA . GLY A 1 102 ? 6.931 12.200 -7.674 1.00 70.44 102 GLY A CA 1
ATOM 808 C C . GLY A 1 102 ? 5.830 11.415 -6.978 1.00 70.44 102 GLY A C 1
ATOM 809 O O . GLY A 1 102 ? 4.710 11.918 -6.904 1.00 70.44 102 GLY A O 1
ATOM 810 N N . ASN A 1 103 ? 6.143 10.201 -6.505 1.00 64.06 103 ASN A N 1
ATOM 811 C CA . ASN A 1 103 ? 5.266 9.518 -5.555 1.00 64.06 103 ASN A CA 1
ATOM 812 C C . ASN A 1 103 ? 5.091 10.362 -4.271 1.00 64.06 103 ASN A C 1
ATOM 814 O O . ASN A 1 103 ? 5.893 11.271 -4.012 1.00 64.06 103 ASN A O 1
ATOM 818 N N . ASP A 1 104 ? 4.043 10.080 -3.492 1.00 54.22 104 ASP A N 1
ATOM 819 C CA . ASP A 1 104 ? 3.472 10.926 -2.427 1.00 54.22 104 ASP A CA 1
ATOM 820 C C . ASP A 1 104 ? 4.460 11.371 -1.323 1.00 54.22 104 ASP A C 1
ATOM 822 O O . ASP A 1 104 ? 4.192 12.315 -0.573 1.00 54.22 104 ASP A O 1
ATOM 826 N N . HIS A 1 105 ? 5.651 10.775 -1.277 1.00 48.25 105 HIS A N 1
ATOM 827 C CA . HIS A 1 105 ? 6.712 11.064 -0.316 1.00 48.25 105 HIS A CA 1
ATOM 828 C C . HIS A 1 105 ? 7.696 12.164 -0.744 1.00 48.25 105 HIS A C 1
ATOM 830 O O . HIS A 1 105 ? 8.409 12.699 0.109 1.00 48.25 105 HIS A O 1
ATOM 836 N N . ILE A 1 106 ? 7.749 12.553 -2.029 1.00 54.50 106 ILE A N 1
ATOM 837 C CA . ILE A 1 106 ? 8.783 13.483 -2.511 1.00 54.50 106 ILE A CA 1
ATOM 838 C C . ILE A 1 106 ? 8.231 14.613 -3.384 1.00 54.50 106 ILE A C 1
ATOM 840 O O . ILE A 1 106 ? 8.257 14.576 -4.614 1.00 54.50 106 ILE A O 1
ATOM 844 N N . ASN A 1 107 ? 7.871 15.722 -2.735 1.00 54.75 107 ASN A N 1
ATOM 845 C CA . ASN A 1 107 ? 7.753 17.022 -3.394 1.00 54.75 107 ASN A CA 1
ATOM 846 C C . ASN A 1 107 ? 9.014 17.853 -3.135 1.00 54.75 107 ASN A C 1
ATOM 848 O O . ASN A 1 107 ? 9.031 18.774 -2.318 1.00 54.75 107 ASN A O 1
ATOM 852 N N . LEU A 1 108 ? 10.106 17.488 -3.803 1.00 61.56 108 LEU A N 1
ATOM 853 C CA . LEU A 1 108 ? 11.341 18.252 -3.735 1.00 61.56 108 LEU A CA 1
ATOM 854 C C . LEU A 1 108 ? 11.432 19.191 -4.950 1.00 61.56 108 LEU A C 1
ATOM 856 O O . LEU A 1 108 ? 11.585 18.708 -6.074 1.00 61.56 108 LEU A O 1
ATOM 860 N N . PRO A 1 109 ? 11.504 20.523 -4.752 1.00 66.25 109 PRO A N 1
ATOM 861 C CA . PRO A 1 109 ? 11.984 21.471 -5.769 1.00 66.25 109 PRO A CA 1
ATOM 862 C C . PRO A 1 109 ? 13.326 21.051 -6.409 1.00 66.25 109 PRO A C 1
ATOM 864 O O . PRO A 1 109 ? 13.680 21.468 -7.511 1.00 66.25 109 PRO A O 1
ATOM 867 N N . ILE A 1 110 ? 14.070 20.186 -5.716 1.00 65.38 110 ILE A N 1
ATOM 868 C CA . ILE A 1 110 ? 15.319 19.556 -6.140 1.00 65.38 110 ILE A CA 1
ATOM 869 C C . ILE A 1 110 ? 15.102 18.572 -7.306 1.00 65.38 110 ILE A C 1
ATOM 871 O O . ILE A 1 110 ? 15.881 18.595 -8.257 1.00 65.38 110 ILE A O 1
ATOM 875 N N . ILE A 1 111 ? 14.034 17.761 -7.295 1.00 69.69 111 ILE A N 1
ATOM 876 C CA . ILE A 1 111 ? 13.713 16.858 -8.416 1.00 69.69 111 ILE A CA 1
ATOM 877 C C . ILE A 1 111 ? 13.321 17.676 -9.646 1.00 69.69 111 ILE A C 1
ATOM 879 O O . ILE A 1 111 ? 13.797 17.401 -10.743 1.00 69.69 111 ILE A O 1
ATOM 883 N N . GLU A 1 112 ? 12.548 18.748 -9.475 1.00 73.38 112 GLU A N 1
ATOM 884 C CA . GLU A 1 112 ? 12.242 19.680 -10.571 1.00 73.38 112 GLU A CA 1
ATOM 885 C C . GLU A 1 112 ? 13.508 20.385 -11.103 1.00 73.38 112 GLU A C 1
ATOM 887 O O . GLU A 1 112 ? 13.653 20.617 -12.305 1.00 73.38 112 GLU A O 1
ATOM 892 N N . THR A 1 113 ? 14.489 20.659 -10.235 1.00 73.31 113 THR A N 1
ATOM 893 C CA . THR A 1 113 ? 15.807 21.190 -10.638 1.00 73.31 113 THR A CA 1
ATOM 894 C C . THR A 1 113 ? 16.595 20.188 -11.485 1.00 73.31 113 THR A C 1
ATOM 896 O O . THR A 1 113 ? 17.285 20.583 -12.422 1.00 73.31 113 THR A O 1
ATOM 899 N N . PHE A 1 114 ? 16.506 18.895 -11.178 1.00 78.81 114 PHE A N 1
ATOM 900 C CA . PHE A 1 114 ? 17.072 17.837 -12.012 1.00 78.81 114 PHE A CA 1
ATOM 901 C C . PHE A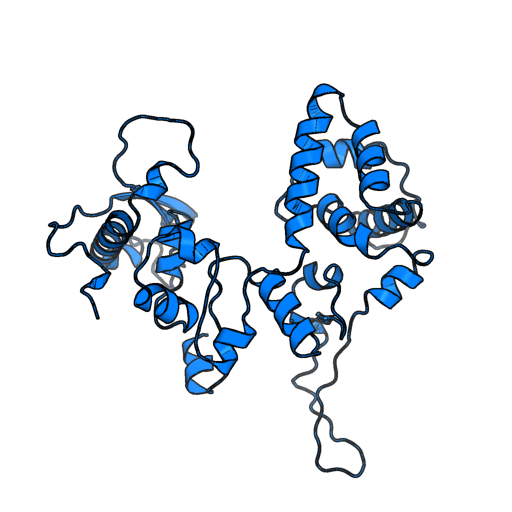 1 114 ? 16.326 17.723 -13.352 1.00 78.81 114 PHE A C 1
ATOM 903 O O . PHE A 1 114 ? 16.949 17.801 -14.410 1.00 78.81 114 PHE A O 1
ATOM 910 N N . LEU A 1 115 ? 14.996 17.623 -13.322 1.00 75.19 115 LEU A N 1
ATOM 911 C CA . LEU A 1 115 ? 14.161 17.424 -14.512 1.00 75.19 115 LEU A CA 1
ATOM 912 C C . LEU A 1 115 ? 14.225 18.587 -15.499 1.00 75.19 115 LEU A C 1
ATOM 914 O O . LEU A 1 115 ? 14.132 18.370 -16.702 1.00 75.19 115 LEU A O 1
ATOM 918 N N . SER A 1 116 ? 14.406 19.812 -15.007 1.00 73.00 116 SER A N 1
ATOM 919 C CA . SER A 1 116 ? 14.601 20.991 -15.859 1.00 73.00 116 SER A CA 1
ATOM 920 C C . SER A 1 116 ? 15.966 21.026 -16.554 1.00 73.00 116 SER A C 1
ATOM 922 O O . SER A 1 116 ? 16.119 21.739 -17.544 1.00 73.00 116 SER A O 1
ATOM 924 N N . LYS A 1 117 ? 16.957 20.272 -16.059 1.00 73.75 117 LYS A N 1
ATOM 925 C CA . LYS A 1 117 ? 18.326 20.230 -16.602 1.00 73.75 117 LYS A CA 1
ATOM 926 C C . LYS A 1 117 ? 18.611 18.980 -17.429 1.00 73.75 117 LYS A C 1
ATOM 928 O O . LYS A 1 117 ? 19.485 19.012 -18.297 1.00 73.75 117 LYS A O 1
ATOM 933 N N . VAL A 1 118 ? 17.922 17.875 -17.153 1.00 75.06 118 VAL A N 1
ATOM 934 C CA . VAL A 1 118 ? 18.031 16.667 -17.967 1.00 75.06 118 VAL A CA 1
ATOM 935 C C . VAL A 1 118 ? 17.319 16.883 -19.296 1.00 75.06 118 VAL A C 1
ATOM 937 O O . VAL A 1 118 ? 16.141 17.228 -19.354 1.00 75.06 118 VAL A O 1
ATOM 940 N N . HIS A 1 119 ? 18.046 16.635 -20.385 1.00 65.50 119 HIS A N 1
ATOM 941 C CA . HIS A 1 119 ? 17.471 16.585 -21.722 1.00 65.50 119 HIS A CA 1
ATOM 942 C C . HIS A 1 119 ? 16.695 15.275 -21.864 1.00 65.50 119 HIS A C 1
ATOM 944 O O . HIS A 1 119 ? 17.226 14.274 -22.342 1.00 65.50 119 HIS A O 1
ATOM 950 N N . LEU A 1 120 ? 15.443 15.263 -21.407 1.00 68.06 120 LEU A N 1
ATOM 951 C CA . LEU A 1 120 ? 14.543 14.148 -21.672 1.00 68.06 120 LEU A CA 1
ATOM 952 C C . LEU A 1 120 ? 14.194 14.180 -23.169 1.00 68.06 120 LEU A C 1
ATOM 954 O O . LEU A 1 120 ? 13.713 15.216 -23.637 1.00 68.06 120 LEU A O 1
ATOM 958 N N . PRO A 1 121 ? 14.432 13.103 -23.940 1.00 56.78 121 PRO A N 1
ATOM 959 C CA . PRO A 1 121 ? 14.082 13.078 -25.353 1.00 56.78 121 PRO A CA 1
ATOM 960 C C . PRO A 1 121 ? 12.567 13.266 -25.494 1.00 56.78 121 PRO A C 1
ATOM 962 O O . PRO A 1 121 ? 11.769 12.394 -25.148 1.00 56.78 121 PRO A O 1
ATOM 965 N N . LEU A 1 122 ? 12.168 14.454 -25.951 1.00 53.09 122 LEU A N 1
ATOM 966 C CA . LEU A 1 122 ? 10.778 14.816 -26.190 1.00 53.09 122 LEU A CA 1
ATOM 967 C C . LEU A 1 122 ? 10.287 14.039 -27.415 1.00 53.09 122 LEU A C 1
ATOM 969 O O . LEU A 1 122 ? 10.578 14.399 -28.554 1.00 53.09 122 LEU A O 1
ATOM 973 N N . GLY A 1 123 ? 9.534 12.964 -27.177 1.00 47.56 123 GLY A N 1
ATOM 974 C CA . GLY A 1 123 ? 8.686 12.372 -28.207 1.00 47.56 123 GLY A CA 1
ATOM 975 C C . GLY A 1 123 ? 7.706 13.428 -28.724 1.00 47.56 123 GLY A C 1
ATOM 976 O O . GLY A 1 123 ? 7.181 14.216 -27.939 1.00 47.56 123 GLY A O 1
ATOM 977 N N . ALA A 1 124 ? 7.521 13.469 -30.044 1.00 41.84 124 ALA A N 1
ATOM 978 C CA . ALA A 1 124 ? 6.786 14.501 -30.769 1.00 41.84 124 ALA A CA 1
ATOM 979 C C . ALA A 1 124 ? 5.454 14.913 -30.114 1.00 41.84 124 ALA A C 1
ATOM 981 O O . ALA A 1 124 ? 4.721 14.090 -29.562 1.00 41.84 124 ALA A O 1
ATOM 982 N N . THR A 1 125 ? 5.148 16.205 -30.252 1.00 44.59 125 THR A N 1
ATOM 983 C CA . THR A 1 125 ? 3.937 16.906 -29.810 1.00 44.59 125 THR A CA 1
ATOM 984 C C . THR A 1 125 ? 2.663 16.100 -30.073 1.00 44.59 125 THR A C 1
ATOM 986 O O . THR A 1 125 ? 2.070 16.182 -31.145 1.00 44.59 125 THR A O 1
ATOM 989 N N . ASN A 1 126 ? 2.220 15.343 -29.077 1.00 50.06 126 ASN A N 1
ATOM 990 C CA . ASN A 1 126 ? 0.920 14.688 -29.074 1.00 50.06 126 ASN A CA 1
ATOM 991 C C . ASN A 1 126 ? 0.087 15.215 -27.905 1.00 50.06 126 ASN A C 1
ATOM 993 O O . ASN A 1 126 ? 0.619 15.657 -26.889 1.00 50.06 126 ASN A O 1
ATOM 997 N N . SER A 1 127 ? -1.235 15.127 -28.041 1.00 53.31 127 SER A N 1
ATOM 998 C CA . SER A 1 127 ? -2.289 15.603 -27.124 1.00 53.31 127 SER A CA 1
ATOM 999 C C . SER A 1 127 ? -2.234 15.080 -25.674 1.00 53.31 127 SER A C 1
ATOM 1001 O O . SER A 1 127 ? -3.144 15.330 -24.884 1.00 53.31 127 SER A O 1
ATOM 1003 N N . LYS A 1 128 ? -1.186 14.346 -25.294 1.00 57.53 128 LYS A N 1
ATOM 1004 C CA . LYS A 1 128 ? -0.997 13.757 -23.968 1.00 57.53 128 LYS A CA 1
ATOM 1005 C C . LYS A 1 128 ? -0.194 14.727 -23.095 1.00 57.53 128 LYS A C 1
ATOM 1007 O O . LYS A 1 128 ? 0.897 15.140 -23.457 1.00 57.53 128 LYS A O 1
ATOM 1012 N N . GLY A 1 129 ? -0.746 15.124 -21.948 1.00 66.38 129 GLY A N 1
ATOM 1013 C CA . GLY A 1 129 ? -0.214 16.214 -21.115 1.00 66.38 129 GLY A CA 1
ATOM 1014 C C . GLY A 1 129 ? 1.226 16.034 -20.594 1.00 66.38 129 GLY A C 1
ATOM 1015 O O . GLY A 1 129 ? 1.841 14.976 -20.721 1.00 66.38 129 GLY A O 1
ATOM 1016 N N . ARG A 1 130 ? 1.758 17.081 -19.941 1.00 70.44 130 ARG A N 1
ATOM 1017 C CA . ARG A 1 130 ? 3.142 17.162 -19.410 1.00 70.44 130 ARG A CA 1
ATOM 1018 C C . ARG A 1 130 ? 3.593 15.940 -18.593 1.00 70.44 130 ARG A C 1
ATOM 1020 O O . ARG A 1 130 ? 4.735 15.514 -18.718 1.00 70.44 130 ARG A O 1
ATOM 1027 N N . ARG A 1 131 ? 2.695 15.344 -17.797 1.00 74.75 131 ARG A N 1
ATOM 1028 C CA . ARG A 1 131 ? 2.992 14.146 -16.985 1.00 74.75 131 ARG A CA 1
ATOM 1029 C C . ARG A 1 131 ? 3.385 12.937 -17.835 1.00 74.75 131 ARG A C 1
ATOM 1031 O O . ARG A 1 131 ? 4.326 12.236 -17.493 1.00 74.75 131 ARG A O 1
ATOM 1038 N N . HIS A 1 132 ? 2.701 12.718 -18.957 1.00 80.75 132 HIS A N 1
ATOM 1039 C CA . HIS A 1 132 ? 2.994 11.591 -19.843 1.00 80.75 132 HIS A CA 1
ATOM 1040 C C . HIS A 1 132 ? 4.387 11.715 -20.471 1.00 80.75 132 HIS A C 1
ATOM 1042 O O . HIS A 1 132 ? 5.140 10.748 -20.500 1.00 80.75 132 HIS A O 1
ATOM 1048 N N . HIS A 1 133 ? 4.750 12.925 -20.904 1.00 79.00 133 HIS A N 1
ATOM 1049 C CA . HIS A 1 133 ? 6.079 13.210 -21.444 1.00 79.00 133 HIS A CA 1
ATOM 1050 C C . HIS A 1 133 ? 7.179 13.000 -20.396 1.00 79.00 133 HIS A C 1
ATOM 1052 O O . HIS A 1 133 ? 8.207 12.413 -20.714 1.00 79.00 133 HIS A O 1
ATOM 1058 N N . ARG A 1 134 ? 6.946 13.413 -19.140 1.00 80.50 134 ARG A N 1
ATOM 1059 C CA . ARG A 1 134 ? 7.873 13.157 -18.025 1.00 80.50 134 ARG A CA 1
ATOM 1060 C C . ARG A 1 134 ? 8.095 11.662 -17.805 1.00 80.50 134 ARG A C 1
ATOM 1062 O O . ARG A 1 134 ? 9.240 11.243 -17.721 1.00 80.50 134 ARG A O 1
ATOM 1069 N N . VAL A 1 135 ? 7.020 10.872 -17.763 1.00 87.38 135 VAL A N 1
ATOM 1070 C CA . VAL A 1 135 ? 7.093 9.410 -17.597 1.00 87.38 135 VAL A CA 1
ATOM 1071 C C . VAL A 1 135 ? 7.919 8.767 -18.712 1.00 87.38 135 VAL A C 1
ATOM 1073 O O . VAL A 1 135 ? 8.890 8.074 -18.426 1.00 87.38 135 VAL A O 1
ATOM 1076 N N . LEU A 1 136 ? 7.585 9.036 -19.978 1.00 88.62 136 LEU A N 1
ATOM 1077 C CA . LEU A 1 136 ? 8.313 8.464 -21.116 1.00 88.62 136 LEU A CA 1
ATOM 1078 C C . LEU A 1 136 ? 9.777 8.909 -21.150 1.00 88.62 136 LEU A C 1
ATOM 1080 O O . LEU A 1 136 ? 10.665 8.100 -21.399 1.00 88.62 136 LEU A O 1
ATOM 1084 N N . GLY A 1 137 ? 10.026 10.192 -20.889 1.00 87.69 137 GLY A N 1
ATOM 1085 C CA . GLY A 1 137 ? 11.370 10.746 -20.834 1.00 87.69 137 GLY A CA 1
ATOM 1086 C C . GLY A 1 137 ? 12.222 10.068 -19.768 1.00 87.69 137 GLY A C 1
ATOM 1087 O O . GLY A 1 137 ? 13.356 9.699 -20.055 1.00 87.69 137 GLY A O 1
ATOM 1088 N N . LEU A 1 138 ? 11.684 9.893 -18.557 1.00 91.12 138 LEU A N 1
ATOM 1089 C CA . LEU A 1 138 ? 12.399 9.257 -17.452 1.00 91.12 138 LEU A CA 1
ATOM 1090 C C . LEU A 1 138 ? 12.672 7.777 -17.716 1.00 91.12 138 LEU A C 1
ATOM 1092 O O . LEU A 1 138 ? 13.785 7.340 -17.456 1.00 91.12 138 LEU A O 1
ATOM 1096 N N . LEU A 1 139 ? 11.714 7.029 -18.270 1.00 93.56 139 LEU A N 1
ATOM 1097 C CA . LEU A 1 139 ? 11.922 5.622 -18.639 1.00 93.56 139 LEU A CA 1
ATOM 1098 C C . LEU A 1 139 ? 13.010 5.482 -19.711 1.00 93.56 139 LEU A C 1
ATOM 1100 O O . LEU A 1 139 ? 13.930 4.686 -19.551 1.00 93.56 139 LEU A O 1
ATOM 1104 N N . ASN A 1 140 ? 12.963 6.316 -20.755 1.00 92.06 140 ASN A N 1
ATOM 1105 C CA . ASN A 1 140 ? 14.010 6.357 -21.777 1.00 92.06 140 ASN A CA 1
ATOM 1106 C C . ASN A 1 140 ? 15.364 6.783 -21.203 1.00 92.06 140 ASN A C 1
ATOM 1108 O O . ASN A 1 140 ? 16.396 6.280 -21.619 1.00 92.06 140 ASN A O 1
ATOM 1112 N N . TRP A 1 141 ? 15.402 7.739 -20.276 1.00 92.88 141 TRP A N 1
ATOM 1113 C CA . TRP A 1 141 ? 16.653 8.157 -19.648 1.00 92.88 141 TRP A CA 1
ATOM 1114 C C . TRP A 1 141 ? 17.229 7.030 -18.782 1.00 92.88 141 TRP A C 1
ATOM 1116 O O . TRP A 1 141 ? 18.401 6.692 -18.932 1.00 92.88 141 TRP A O 1
ATOM 1126 N N . LEU A 1 142 ? 16.392 6.393 -17.957 1.00 94.88 142 LEU A N 1
ATOM 1127 C CA . LEU A 1 142 ? 16.792 5.301 -17.073 1.00 94.88 142 LEU A CA 1
ATOM 1128 C C . LEU A 1 142 ? 17.261 4.057 -17.827 1.00 94.88 142 LEU A C 1
ATOM 1130 O O . LEU A 1 142 ? 18.182 3.396 -17.359 1.00 94.88 142 LEU A O 1
ATOM 1134 N N . SER A 1 143 ? 16.713 3.772 -19.012 1.00 95.38 143 SER A N 1
ATOM 1135 C CA . SER A 1 143 ? 17.121 2.609 -19.811 1.00 95.38 143 SER A CA 1
ATOM 1136 C C . SER A 1 143 ? 18.586 2.625 -20.265 1.00 95.38 143 SER A C 1
ATOM 1138 O O . SER A 1 143 ? 19.053 1.632 -20.811 1.00 95.38 143 SER A O 1
ATOM 1140 N N . HIS A 1 144 ? 19.309 3.735 -20.078 1.00 94.81 144 HIS A N 1
ATOM 1141 C CA . HIS A 1 144 ? 20.736 3.838 -20.395 1.00 94.81 144 HIS A CA 1
ATOM 1142 C C . HIS A 1 144 ? 21.663 3.409 -19.247 1.00 94.81 144 HIS A C 1
ATOM 1144 O O . HIS A 1 144 ? 22.868 3.334 -19.469 1.00 94.81 144 HIS A O 1
ATOM 1150 N N . PHE A 1 145 ? 21.138 3.154 -18.045 1.00 96.19 145 PHE A N 1
ATOM 1151 C CA . PHE A 1 145 ? 21.940 2.754 -16.885 1.00 96.19 145 PHE A CA 1
ATOM 1152 C C . PHE A 1 145 ? 21.847 1.253 -16.638 1.00 96.19 145 PHE A C 1
ATOM 1154 O O . PHE A 1 145 ? 20.805 0.634 -16.870 1.00 96.19 145 PHE A O 1
ATOM 1161 N N . ALA A 1 146 ? 22.932 0.669 -16.132 1.00 95.00 146 ALA A N 1
ATOM 1162 C CA . ALA A 1 146 ? 22.953 -0.751 -15.801 1.00 95.00 146 ALA A CA 1
ATOM 1163 C C . ALA A 1 146 ? 22.230 -1.036 -14.477 1.00 95.00 146 ALA A C 1
ATOM 1165 O O . ALA A 1 146 ? 21.558 -2.063 -14.343 1.00 95.00 146 ALA A O 1
ATOM 1166 N N . ASP A 1 147 ? 22.350 -0.130 -13.506 1.00 95.69 147 ASP A N 1
ATOM 1167 C CA . ASP A 1 147 ? 21.853 -0.321 -12.148 1.00 95.69 147 ASP A CA 1
ATOM 1168 C C . ASP A 1 147 ? 21.408 0.995 -11.472 1.00 95.69 147 ASP A C 1
ATOM 1170 O O . ASP A 1 147 ? 21.721 2.095 -11.945 1.00 95.69 147 ASP A O 1
ATOM 1174 N N . PRO A 1 148 ? 20.650 0.910 -10.361 1.00 95.00 148 PRO A N 1
ATOM 1175 C CA . PRO A 1 148 ? 20.114 2.092 -9.689 1.00 95.00 148 PRO A CA 1
ATOM 1176 C C . PRO A 1 148 ? 21.164 2.981 -9.031 1.00 95.00 148 PRO A C 1
ATOM 1178 O O . PRO A 1 148 ? 20.910 4.174 -8.886 1.00 95.00 148 PRO A O 1
ATOM 1181 N N . ILE A 1 149 ? 22.321 2.440 -8.639 1.00 94.38 149 ILE A N 1
ATOM 1182 C CA . ILE A 1 149 ? 23.395 3.214 -8.005 1.00 94.38 149 ILE A CA 1
ATOM 1183 C C . ILE A 1 149 ? 24.004 4.153 -9.048 1.00 94.38 149 ILE A C 1
ATOM 1185 O O . ILE A 1 149 ? 24.131 5.352 -8.797 1.00 94.38 149 ILE A O 1
ATOM 1189 N N . GLU A 1 150 ? 24.289 3.639 -10.246 1.00 96.25 150 GLU A N 1
ATOM 1190 C CA . GLU A 1 150 ? 24.791 4.439 -11.365 1.00 96.25 150 GLU A CA 1
ATOM 1191 C C . GLU A 1 150 ? 23.800 5.546 -11.768 1.00 96.25 150 GLU A C 1
ATOM 1193 O O . GLU A 1 150 ? 24.179 6.714 -11.946 1.00 96.25 150 GLU A O 1
ATOM 1198 N N . ALA A 1 151 ? 22.518 5.195 -11.897 1.00 95.06 151 ALA A N 1
ATOM 1199 C CA . ALA A 1 151 ? 21.468 6.149 -12.234 1.00 95.06 151 ALA A CA 1
ATOM 1200 C C . ALA A 1 151 ? 21.341 7.241 -11.158 1.00 95.06 151 ALA A C 1
ATOM 1202 O O . ALA A 1 151 ? 21.309 8.433 -11.480 1.00 95.06 151 ALA A O 1
ATOM 1203 N N . LEU A 1 152 ? 21.339 6.852 -9.879 1.00 93.50 152 LEU A N 1
ATOM 1204 C CA . LEU A 1 152 ? 21.264 7.761 -8.738 1.00 93.50 152 LEU A CA 1
ATOM 1205 C C . LEU A 1 152 ? 22.454 8.726 -8.704 1.00 93.50 152 LEU A C 1
ATOM 1207 O O . LEU A 1 152 ? 22.254 9.938 -8.612 1.00 93.50 152 LEU A O 1
ATOM 1211 N N . ASP A 1 153 ? 23.681 8.234 -8.871 1.00 93.62 153 ASP A N 1
ATOM 1212 C CA . ASP A 1 153 ? 24.874 9.084 -8.931 1.00 93.62 153 ASP A CA 1
ATOM 1213 C C . ASP A 1 153 ? 24.785 10.111 -10.071 1.00 93.62 153 ASP A C 1
ATOM 1215 O O . ASP A 1 153 ? 25.231 11.255 -9.925 1.00 93.62 153 ASP A O 1
ATOM 1219 N N . ASN A 1 154 ? 24.160 9.752 -11.198 1.00 93.00 154 ASN A N 1
ATOM 1220 C CA . ASN A 1 154 ? 23.899 10.693 -12.284 1.00 93.00 154 ASN A CA 1
ATOM 1221 C C . ASN A 1 154 ? 22.840 11.742 -11.931 1.00 93.00 154 ASN A C 1
ATOM 1223 O O . ASN A 1 154 ? 23.050 12.910 -12.260 1.00 93.00 154 ASN A O 1
ATOM 1227 N N . VAL A 1 155 ? 21.769 11.389 -11.211 1.00 90.25 155 VAL A N 1
ATOM 1228 C CA . VAL A 1 155 ? 20.809 12.376 -10.675 1.00 90.25 155 VAL A CA 1
ATOM 1229 C C . VAL A 1 155 ? 21.533 13.401 -9.797 1.00 90.25 155 VAL A C 1
ATOM 1231 O O . VAL A 1 155 ? 21.389 14.613 -9.989 1.00 90.25 155 VAL A O 1
ATOM 1234 N N . LEU A 1 156 ? 22.382 12.935 -8.876 1.00 91.06 156 LEU A N 1
ATOM 1235 C CA . LEU A 1 156 ? 23.074 13.786 -7.902 1.00 91.06 156 LEU A CA 1
ATOM 1236 C C . LEU A 1 156 ? 24.043 14.792 -8.550 1.00 91.06 156 LEU A C 1
ATOM 1238 O O . LEU A 1 156 ? 24.284 15.866 -7.987 1.00 91.06 156 LEU A O 1
ATOM 1242 N N . LYS A 1 157 ? 24.578 14.511 -9.749 1.00 91.06 157 LYS A N 1
ATOM 1243 C CA . LYS A 1 157 ? 25.463 15.441 -10.485 1.00 91.06 157 LYS A CA 1
ATOM 1244 C C . LYS A 1 157 ? 24.788 16.780 -10.793 1.00 91.06 157 LYS A C 1
ATOM 1246 O O . LYS A 1 157 ? 25.471 17.805 -10.787 1.00 91.06 157 LYS A O 1
ATOM 1251 N N . TYR A 1 158 ? 23.470 16.792 -10.992 1.00 86.69 158 TYR A N 1
ATOM 1252 C CA . TYR A 1 158 ? 22.695 17.998 -11.312 1.00 86.69 158 TYR A CA 1
ATOM 1253 C C . TYR A 1 158 ? 22.384 18.881 -10.095 1.00 86.69 158 TYR A C 1
ATOM 1255 O O . TYR A 1 158 ? 21.887 20.008 -10.254 1.00 86.69 158 TYR A O 1
ATOM 1263 N N . LEU A 1 159 ? 22.698 18.384 -8.893 1.00 85.38 159 LEU A N 1
ATOM 1264 C CA . LEU A 1 159 ? 22.379 19.008 -7.616 1.00 85.38 159 LEU A CA 1
ATOM 1265 C C . LEU A 1 159 ? 23.600 19.702 -6.985 1.00 85.38 159 LEU A C 1
ATOM 1267 O O . LEU A 1 159 ? 24.745 19.262 -7.191 1.00 85.38 159 LEU A O 1
ATOM 1271 N N . PRO A 1 160 ? 23.385 20.772 -6.190 1.00 86.75 160 PRO A N 1
ATOM 1272 C CA . PRO A 1 160 ? 24.448 21.418 -5.426 1.00 86.75 160 PRO A CA 1
ATOM 1273 C C . PRO A 1 160 ? 25.133 20.424 -4.484 1.00 86.75 160 PRO A C 1
ATOM 1275 O O . PRO A 1 160 ? 24.464 19.637 -3.824 1.00 86.75 160 PRO A O 1
ATOM 1278 N N . LYS A 1 161 ? 26.468 20.488 -4.372 1.00 88.44 161 LYS A N 1
ATOM 1279 C CA . LYS A 1 161 ? 27.263 19.534 -3.568 1.00 88.44 161 LYS A CA 1
ATOM 1280 C C . LYS A 1 161 ? 26.750 19.360 -2.133 1.00 88.44 161 LYS A C 1
ATOM 1282 O O . LYS A 1 161 ? 26.752 18.245 -1.635 1.00 88.44 161 LYS A O 1
ATOM 1287 N N . LYS A 1 162 ? 26.292 20.450 -1.509 1.00 88.88 162 LYS A N 1
ATOM 1288 C CA . LYS A 1 162 ? 25.759 20.471 -0.139 1.00 88.88 162 LYS A CA 1
ATOM 1289 C C . LYS A 1 162 ? 24.487 19.632 0.056 1.00 88.88 162 LYS A C 1
ATOM 1291 O O . LYS A 1 162 ? 24.259 19.161 1.159 1.00 88.88 162 LYS A O 1
ATOM 1296 N N . ASP A 1 163 ? 23.690 19.442 -0.996 1.00 85.31 163 ASP A N 1
ATOM 1297 C CA . ASP A 1 163 ? 22.379 18.788 -0.907 1.00 85.31 163 ASP A CA 1
ATOM 1298 C C . ASP A 1 163 ? 22.451 17.305 -1.313 1.00 85.31 163 ASP A C 1
ATOM 1300 O O . ASP A 1 163 ? 21.505 16.557 -1.084 1.00 85.31 163 ASP A O 1
ATOM 1304 N N . ARG A 1 164 ? 23.566 16.865 -1.919 1.00 89.81 164 ARG A N 1
ATOM 1305 C CA . ARG A 1 164 ? 23.686 15.534 -2.537 1.00 89.81 164 ARG A CA 1
ATOM 1306 C C . ARG A 1 164 ? 23.499 14.391 -1.550 1.00 89.81 164 ARG A C 1
ATOM 1308 O O . ARG A 1 164 ? 22.766 13.469 -1.873 1.00 89.81 164 ARG A O 1
ATOM 1315 N N . GLU A 1 165 ? 24.137 14.458 -0.384 1.00 91.19 165 GLU A N 1
ATOM 1316 C CA . GLU A 1 165 ? 24.077 13.363 0.593 1.00 91.19 165 GLU A CA 1
ATOM 1317 C C . GLU A 1 165 ? 22.661 13.197 1.151 1.00 91.19 165 GLU A C 1
ATOM 1319 O O . GLU A 1 165 ? 22.091 12.115 1.094 1.00 91.19 165 GLU A O 1
ATOM 1324 N N . ASN A 1 166 ? 22.042 14.305 1.562 1.00 87.38 166 ASN A N 1
ATOM 1325 C CA . ASN A 1 166 ? 20.670 14.307 2.064 1.00 87.38 166 ASN A CA 1
ATOM 1326 C C . ASN A 1 166 ? 19.666 13.818 1.005 1.00 87.38 166 ASN A C 1
ATOM 1328 O O . ASN A 1 166 ? 18.759 13.054 1.307 1.00 87.38 166 ASN A O 1
ATOM 1332 N N . VAL A 1 167 ? 19.818 14.242 -0.255 1.00 86.50 167 VAL A N 1
ATOM 1333 C CA . VAL A 1 167 ? 18.933 13.783 -1.339 1.00 86.50 167 VAL A CA 1
ATOM 1334 C C . VAL A 1 167 ? 19.160 12.308 -1.649 1.00 86.50 167 VAL A C 1
ATOM 1336 O O . VAL A 1 167 ? 18.195 11.597 -1.902 1.00 86.50 167 VAL A O 1
ATOM 1339 N N . LYS A 1 168 ? 20.410 11.836 -1.611 1.00 91.25 168 LYS A N 1
ATOM 1340 C CA . LYS A 1 168 ? 20.737 10.421 -1.791 1.00 91.25 168 LYS A CA 1
ATOM 1341 C C . LYS A 1 168 ? 20.045 9.564 -0.736 1.00 91.25 168 LYS A C 1
ATOM 1343 O O . LYS A 1 168 ? 19.392 8.597 -1.103 1.00 91.25 168 LYS A O 1
ATOM 1348 N N . GLU A 1 169 ? 20.154 9.944 0.534 1.00 90.44 169 GLU A N 1
ATOM 1349 C CA . GLU A 1 169 ? 19.512 9.245 1.650 1.00 90.44 169 GLU A CA 1
ATOM 1350 C C . GLU A 1 169 ? 17.992 9.183 1.467 1.00 90.44 169 GLU A C 1
ATOM 1352 O O . GLU A 1 169 ? 17.426 8.095 1.473 1.00 90.44 169 GLU A O 1
ATOM 1357 N N . ILE A 1 170 ? 17.347 10.319 1.178 1.00 88.00 170 ILE A N 1
ATOM 1358 C CA . ILE A 1 170 ? 15.896 10.374 0.941 1.00 88.00 170 ILE A CA 1
ATOM 1359 C C . ILE A 1 170 ? 15.484 9.461 -0.223 1.00 88.00 170 ILE A C 1
ATOM 1361 O O . ILE A 1 170 ? 14.537 8.692 -0.088 1.00 88.00 170 ILE A O 1
ATOM 1365 N N . LEU A 1 171 ? 16.183 9.528 -1.363 1.00 89.44 171 LEU A N 1
ATOM 1366 C CA . LEU A 1 171 ? 15.858 8.706 -2.534 1.00 89.44 171 LEU A CA 1
ATOM 1367 C C . LEU A 1 171 ? 16.040 7.212 -2.241 1.00 89.44 171 LEU A C 1
ATOM 1369 O O . LEU A 1 171 ? 15.177 6.421 -2.613 1.00 89.44 171 LEU A O 1
ATOM 1373 N N . CYS A 1 172 ? 17.124 6.833 -1.557 1.00 91.62 172 CYS A N 1
ATOM 1374 C CA .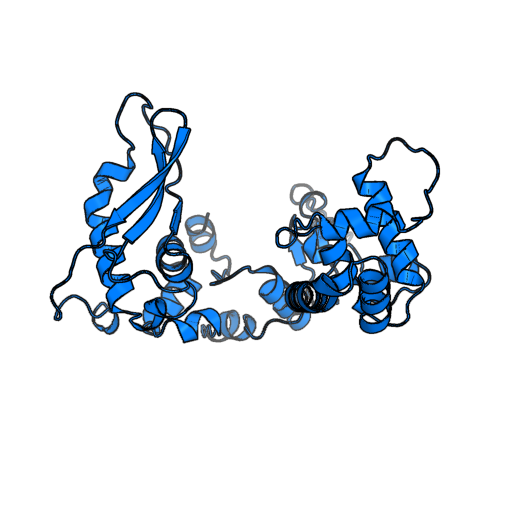 CYS A 1 172 ? 17.352 5.453 -1.139 1.00 91.62 172 CYS A CA 1
ATOM 1375 C C . CYS A 1 172 ? 16.235 4.963 -0.211 1.00 91.62 172 CYS A C 1
ATOM 1377 O O . CYS A 1 172 ? 15.648 3.924 -0.494 1.00 91.62 172 CYS A O 1
ATOM 1379 N N . CYS A 1 173 ? 15.896 5.727 0.832 1.00 89.88 173 CYS A N 1
ATOM 1380 C CA . CYS A 1 173 ? 14.824 5.374 1.761 1.00 89.88 173 CYS A CA 1
ATOM 1381 C C . CYS A 1 173 ? 13.474 5.214 1.047 1.00 89.88 173 CYS A C 1
ATOM 1383 O O . CYS A 1 173 ? 12.785 4.226 1.270 1.00 89.88 173 CYS A O 1
ATOM 1385 N N . SER A 1 174 ? 13.110 6.119 0.133 1.00 89.06 174 SER A N 1
ATOM 1386 C CA . SER A 1 174 ? 11.854 5.990 -0.622 1.00 89.06 174 SER A CA 1
ATOM 1387 C C . SER A 1 174 ? 11.848 4.794 -1.582 1.00 89.06 174 SER A C 1
ATOM 1389 O O . SER A 1 174 ? 10.806 4.204 -1.830 1.00 89.06 174 SER A O 1
ATOM 1391 N N . MET A 1 175 ? 12.996 4.370 -2.117 1.00 91.88 175 MET A N 1
ATOM 1392 C CA . MET A 1 175 ? 13.055 3.157 -2.945 1.00 91.88 175 MET A CA 1
ATOM 1393 C C . MET A 1 175 ? 12.825 1.867 -2.142 1.00 91.88 175 MET A C 1
ATOM 1395 O O . MET A 1 175 ? 12.427 0.851 -2.724 1.00 91.88 175 MET A O 1
ATOM 1399 N N . GLU A 1 176 ? 13.057 1.882 -0.825 1.00 91.62 176 GLU A N 1
ATOM 1400 C CA . GLU A 1 176 ? 12.789 0.737 0.056 1.00 91.62 176 GLU A CA 1
ATOM 1401 C C . GLU A 1 176 ? 11.290 0.416 0.159 1.00 91.62 176 GLU A C 1
ATOM 1403 O O . GLU A 1 176 ? 10.926 -0.730 0.436 1.00 91.62 176 GLU A O 1
ATOM 1408 N N . GLU A 1 177 ? 10.416 1.384 -0.141 1.00 89.88 177 GLU A N 1
ATOM 1409 C CA . GLU A 1 177 ? 8.958 1.210 -0.185 1.00 89.88 177 GLU A CA 1
ATOM 1410 C C . GLU A 1 177 ? 8.519 0.232 -1.286 1.00 89.88 177 GLU A C 1
ATOM 1412 O O . GLU A 1 177 ? 7.461 -0.378 -1.184 1.00 89.88 177 GLU A O 1
ATOM 1417 N N . TYR A 1 178 ? 9.362 -0.020 -2.290 1.00 92.75 178 TYR A N 1
ATOM 1418 C CA . TYR A 1 178 ? 9.075 -0.982 -3.359 1.00 92.75 178 TYR A CA 1
ATOM 1419 C C . TYR A 1 178 ? 9.683 -2.373 -3.124 1.00 92.75 178 TYR A C 1
ATOM 1421 O O . TYR A 1 178 ? 9.541 -3.270 -3.959 1.00 92.75 178 TYR A O 1
ATOM 1429 N N . GLN A 1 179 ? 10.370 -2.574 -1.996 1.00 92.50 179 GLN A N 1
ATOM 1430 C CA . GLN A 1 179 ? 10.976 -3.856 -1.643 1.00 92.50 179 GLN A CA 1
ATOM 1431 C C . GLN A 1 179 ? 9.973 -4.787 -0.958 1.00 92.50 179 GLN A C 1
ATOM 1433 O O . GLN A 1 179 ? 8.962 -4.355 -0.397 1.00 92.50 179 GLN A O 1
ATOM 1438 N N . GLN A 1 180 ? 10.287 -6.085 -0.953 1.00 92.12 180 GLN A N 1
ATOM 1439 C CA . GLN A 1 180 ? 9.481 -7.094 -0.267 1.00 92.12 180 GLN A CA 1
ATOM 1440 C C . GLN A 1 180 ? 9.233 -6.698 1.198 1.00 92.12 180 GLN A C 1
ATOM 1442 O O . GLN A 1 180 ? 10.115 -6.161 1.877 1.00 92.12 180 GLN A O 1
ATOM 1447 N N . SER A 1 181 ? 8.016 -6.940 1.677 1.00 90.88 181 SER A N 1
ATOM 1448 C CA . SER A 1 181 ? 7.658 -6.708 3.070 1.00 90.88 181 SER A CA 1
ATOM 1449 C C . SER A 1 181 ? 8.293 -7.749 3.990 1.00 90.88 181 SER A C 1
ATOM 1451 O O . SER A 1 181 ? 8.477 -8.912 3.622 1.00 90.88 181 SER A O 1
ATOM 1453 N N . GLN A 1 182 ? 8.583 -7.329 5.220 1.00 88.31 182 GLN A N 1
ATOM 1454 C CA . GLN A 1 182 ? 8.933 -8.236 6.316 1.00 88.31 182 GLN A CA 1
ATOM 1455 C C . GLN A 1 182 ? 7.689 -8.912 6.918 1.00 88.31 182 GLN A C 1
ATOM 1457 O O . GLN A 1 182 ? 7.810 -9.910 7.629 1.00 88.31 182 GLN A O 1
ATOM 1462 N N . VAL A 1 183 ? 6.493 -8.382 6.638 1.00 87.69 183 VAL A N 1
ATOM 1463 C CA . VAL A 1 183 ? 5.216 -8.945 7.079 1.00 87.69 183 VAL A CA 1
ATOM 1464 C C . VAL A 1 183 ? 4.876 -10.165 6.229 1.00 87.69 183 VAL A C 1
ATOM 1466 O O . VAL A 1 183 ? 4.864 -10.118 4.998 1.00 87.69 183 VAL A O 1
ATOM 1469 N N . LYS A 1 184 ? 4.551 -11.273 6.895 1.00 87.25 184 LYS A N 1
ATOM 1470 C CA . LYS A 1 184 ? 4.126 -12.522 6.255 1.00 87.25 184 LYS A CA 1
ATOM 1471 C C . LYS A 1 184 ? 2.616 -12.681 6.358 1.00 87.25 184 LYS A C 1
ATOM 1473 O O . LYS A 1 184 ? 2.115 -13.422 7.200 1.00 87.25 184 LYS A O 1
ATOM 1478 N N . LEU A 1 185 ? 1.872 -11.988 5.497 1.00 92.25 185 LEU A N 1
ATOM 1479 C CA . LEU A 1 185 ? 0.406 -12.071 5.505 1.00 92.25 185 LEU A CA 1
ATOM 1480 C C . LEU A 1 185 ? -0.126 -13.493 5.280 1.00 92.25 185 LEU A C 1
ATOM 1482 O O . LEU A 1 185 ? -1.209 -13.822 5.758 1.00 92.25 185 LEU A O 1
ATOM 1486 N N . GLN A 1 186 ? 0.628 -14.359 4.602 1.00 92.50 186 GLN A N 1
ATOM 1487 C CA . GLN A 1 186 ? 0.259 -15.763 4.443 1.00 92.50 186 GLN A CA 1
ATOM 1488 C C . GLN A 1 186 ? 0.100 -16.476 5.793 1.00 92.50 186 GLN A C 1
ATOM 1490 O O . GLN A 1 186 ? -0.820 -17.276 5.937 1.00 92.50 186 GLN A O 1
ATOM 1495 N N . ASP A 1 187 ? 0.920 -16.131 6.793 1.00 91.06 187 ASP A N 1
ATOM 1496 C CA . ASP A 1 187 ? 0.847 -16.733 8.126 1.00 91.06 187 ASP A CA 1
ATOM 1497 C C . ASP A 1 187 ? -0.442 -16.301 8.836 1.00 91.06 187 ASP A C 1
ATOM 1499 O O . ASP A 1 187 ? -1.059 -17.100 9.541 1.00 91.06 187 ASP A O 1
ATOM 1503 N N . PHE A 1 188 ? -0.912 -15.078 8.581 1.00 91.81 188 PHE A N 1
ATOM 1504 C CA . PHE A 1 188 ? -2.199 -14.606 9.084 1.00 91.81 188 PHE A CA 1
ATOM 1505 C C . PHE A 1 188 ? -3.362 -15.358 8.439 1.00 91.81 188 PHE A C 1
ATOM 1507 O O . PHE A 1 188 ? -4.243 -15.845 9.143 1.00 91.81 188 PHE A O 1
ATOM 1514 N N . PHE A 1 189 ? -3.361 -15.503 7.113 1.00 92.56 189 PHE A N 1
ATOM 1515 C CA . PHE A 1 189 ? -4.446 -16.198 6.419 1.00 92.56 189 PHE A CA 1
ATOM 1516 C C . PHE A 1 189 ? -4.468 -17.712 6.684 1.00 92.56 189 PHE A C 1
ATOM 1518 O O . PHE A 1 189 ? -5.539 -18.311 6.629 1.00 92.56 189 PHE A O 1
ATOM 1525 N N . GLN A 1 190 ? -3.321 -18.329 6.983 1.00 90.94 190 GLN A N 1
ATOM 1526 C CA . GLN A 1 190 ? -3.218 -19.766 7.267 1.00 90.94 190 GLN A CA 1
ATOM 1527 C C . GLN A 1 190 ? -3.395 -20.103 8.752 1.00 90.94 190 GLN A C 1
ATOM 1529 O O . GLN A 1 190 ? -4.083 -21.065 9.085 1.00 90.94 190 GLN A O 1
ATOM 1534 N N . HIS A 1 191 ? -2.778 -19.324 9.642 1.00 88.44 191 HIS A N 1
ATOM 1535 C CA . HIS A 1 191 ? -2.650 -19.649 11.067 1.00 88.44 191 HIS A CA 1
ATOM 1536 C C . HIS A 1 191 ? -3.323 -18.618 11.986 1.00 88.44 191 HIS A C 1
ATOM 1538 O O . HIS A 1 191 ? -3.434 -18.845 13.188 1.00 88.44 191 HIS A O 1
ATOM 1544 N N . GLY A 1 192 ? -3.783 -17.482 11.451 1.00 85.06 192 GLY A N 1
ATOM 1545 C CA . GLY A 1 192 ? -4.340 -16.377 12.237 1.00 85.06 192 GLY A CA 1
ATOM 1546 C C . GLY A 1 192 ? -3.289 -15.504 12.929 1.00 85.06 192 GLY A C 1
ATOM 1547 O O . GLY A 1 192 ? -3.666 -14.610 13.689 1.00 85.06 192 GLY A O 1
ATOM 1548 N N . THR A 1 193 ? -2.000 -15.739 12.666 1.00 81.94 193 THR A N 1
ATOM 1549 C CA . THR A 1 193 ? -0.875 -15.025 13.282 1.00 81.94 193 THR A CA 1
ATOM 1550 C C . THR A 1 193 ? -0.481 -13.820 12.440 1.00 81.94 193 THR A C 1
ATOM 1552 O O . THR A 1 193 ? -0.085 -13.968 11.289 1.00 81.94 193 THR A O 1
ATOM 1555 N N . TYR A 1 194 ? -0.547 -12.622 13.018 1.00 83.00 194 TYR A N 1
ATOM 1556 C CA . TYR A 1 194 ? -0.110 -11.391 12.361 1.00 83.00 194 TYR A CA 1
ATOM 1557 C C . TYR A 1 194 ? 1.042 -10.762 13.141 1.00 83.00 194 TYR A C 1
ATOM 1559 O O . TYR A 1 194 ? 0.860 -10.314 14.271 1.00 83.00 194 TYR A O 1
ATOM 1567 N N . ALA A 1 195 ? 2.222 -10.719 12.524 1.00 80.75 195 ALA A N 1
ATOM 1568 C CA . ALA A 1 195 ? 3.402 -10.069 13.074 1.00 80.75 195 ALA A CA 1
ATOM 1569 C C . ALA A 1 195 ? 3.876 -8.984 12.105 1.00 80.75 195 ALA A C 1
ATOM 1571 O O . ALA A 1 195 ? 4.213 -9.264 10.954 1.00 80.75 195 ALA A O 1
ATOM 1572 N N . CYS A 1 196 ? 3.902 -7.743 12.583 1.00 77.19 196 CYS A N 1
ATOM 1573 C CA . CYS A 1 196 ? 4.355 -6.592 11.818 1.00 77.19 196 CYS A CA 1
ATOM 1574 C C . CYS A 1 196 ? 5.354 -5.789 12.660 1.00 77.19 196 CYS A C 1
ATOM 1576 O O . CYS A 1 196 ? 5.026 -5.465 13.803 1.00 77.19 196 CYS A O 1
ATOM 1578 N N . PRO A 1 197 ? 6.542 -5.429 12.135 1.00 77.31 197 PRO A N 1
ATOM 1579 C CA . PRO A 1 197 ? 7.526 -4.641 12.879 1.00 77.31 197 PRO A CA 1
ATOM 1580 C C . PRO A 1 197 ? 6.963 -3.326 13.432 1.00 77.31 197 PRO A C 1
ATOM 1582 O O . PRO A 1 197 ? 7.223 -2.978 14.580 1.00 77.31 197 PRO A O 1
ATOM 1585 N N . ALA A 1 198 ? 6.131 -2.630 12.648 1.00 72.88 198 ALA A N 1
ATOM 1586 C CA . ALA A 1 198 ? 5.489 -1.391 13.083 1.00 72.88 198 ALA A CA 1
ATOM 1587 C C . ALA A 1 198 ? 4.566 -1.608 14.293 1.00 72.88 198 ALA A C 1
ATOM 1589 O O . ALA A 1 198 ? 4.515 -0.763 15.177 1.00 72.88 198 ALA A O 1
ATOM 1590 N N . ALA A 1 199 ? 3.880 -2.751 14.349 1.00 73.25 199 ALA A N 1
ATOM 1591 C CA . ALA A 1 199 ? 3.004 -3.121 15.456 1.00 73.25 199 ALA A CA 1
ATOM 1592 C C . ALA A 1 199 ? 3.782 -3.582 16.701 1.00 73.25 199 ALA A C 1
ATOM 1594 O O . ALA A 1 199 ? 3.404 -3.241 17.818 1.00 73.25 199 ALA A O 1
ATOM 1595 N N . LEU A 1 200 ? 4.875 -4.332 16.514 1.00 73.94 200 LEU A N 1
ATOM 1596 C CA . LEU A 1 200 ? 5.725 -4.819 17.607 1.00 73.94 200 LEU A CA 1
ATOM 1597 C C . LEU A 1 200 ? 6.400 -3.672 18.368 1.00 73.94 200 LEU A C 1
ATOM 1599 O O . LEU A 1 200 ? 6.524 -3.742 19.583 1.00 73.94 200 LEU A O 1
ATOM 1603 N N . ASN A 1 201 ? 6.764 -2.593 17.672 1.00 74.56 201 ASN A N 1
ATOM 1604 C CA . ASN A 1 201 ? 7.368 -1.408 18.287 1.00 74.56 201 ASN A CA 1
ATOM 1605 C C . ASN A 1 201 ? 6.402 -0.593 19.172 1.00 74.56 201 ASN A C 1
ATOM 1607 O O . ASN A 1 201 ? 6.833 0.377 19.791 1.00 74.56 201 ASN A O 1
ATOM 1611 N N . LEU A 1 202 ? 5.106 -0.929 19.198 1.00 74.38 202 LEU A N 1
ATOM 1612 C CA . LEU A 1 202 ? 4.095 -0.213 19.986 1.00 74.38 202 LEU A CA 1
ATOM 1613 C C . LEU A 1 202 ? 3.856 -0.832 21.372 1.00 74.38 202 LEU A C 1
ATOM 1615 O O . LEU A 1 202 ? 3.023 -0.308 22.107 1.00 74.38 202 LEU A O 1
ATOM 1619 N N . ASP A 1 203 ? 4.530 -1.941 21.712 1.00 75.81 203 ASP A N 1
ATOM 1620 C CA . ASP A 1 203 ? 4.398 -2.662 22.994 1.00 75.81 203 ASP A CA 1
ATOM 1621 C C . ASP A 1 203 ? 2.938 -2.968 23.401 1.00 75.81 203 ASP A C 1
ATOM 1623 O O . ASP A 1 203 ? 2.593 -3.089 24.579 1.00 75.81 203 ASP A O 1
ATOM 1627 N N . LEU A 1 204 ? 2.044 -3.105 22.416 1.00 80.12 204 LEU A N 1
ATOM 1628 C CA . LEU A 1 204 ? 0.628 -3.367 22.660 1.00 80.12 204 LEU A CA 1
ATOM 1629 C C . LEU A 1 204 ? 0.396 -4.831 23.051 1.00 80.12 204 LEU A C 1
ATOM 1631 O O . LEU A 1 204 ? 1.068 -5.723 22.526 1.00 80.12 204 LEU A O 1
ATOM 1635 N N . PRO A 1 205 ? -0.622 -5.116 23.888 1.00 84.88 205 PRO A N 1
ATOM 1636 C CA . PRO A 1 205 ? -1.038 -6.487 24.144 1.00 84.88 205 PRO A CA 1
ATOM 1637 C C . PRO A 1 205 ? -1.386 -7.216 22.843 1.00 84.88 205 PRO A C 1
ATOM 1639 O O . PRO A 1 205 ? -2.056 -6.664 21.968 1.00 84.88 205 PRO A O 1
ATOM 1642 N N . GLU A 1 206 ? -0.999 -8.488 22.749 1.00 84.12 206 GLU A N 1
ATOM 1643 C CA . GLU A 1 206 ? -1.189 -9.312 21.549 1.00 84.12 206 GLU A CA 1
ATOM 1644 C C . GLU A 1 206 ? -2.648 -9.331 21.068 1.00 84.12 206 GLU A C 1
ATOM 1646 O O . GLU A 1 206 ? -2.915 -9.237 19.869 1.00 84.12 206 GLU A O 1
ATOM 1651 N N . TRP A 1 207 ? -3.611 -9.362 21.996 1.00 86.94 207 TRP A N 1
ATOM 1652 C CA . TRP A 1 207 ? -5.032 -9.351 21.651 1.00 86.94 207 TRP A CA 1
ATOM 1653 C C . TRP A 1 207 ? -5.436 -8.092 20.868 1.00 86.94 207 TRP A C 1
ATOM 1655 O O . TRP A 1 207 ? -6.261 -8.192 19.962 1.00 86.94 207 TRP A O 1
ATOM 1665 N N . VAL A 1 208 ? -4.840 -6.927 21.163 1.00 87.00 208 VAL A N 1
ATOM 1666 C CA . VAL A 1 208 ? -5.116 -5.660 20.463 1.00 87.00 208 VAL A CA 1
ATOM 1667 C C . VAL A 1 208 ? -4.611 -5.747 19.030 1.00 87.00 208 VAL A C 1
ATOM 1669 O O . VAL A 1 208 ? -5.331 -5.387 18.100 1.00 87.00 208 VAL A O 1
ATOM 1672 N N . LEU A 1 209 ? -3.395 -6.266 18.846 1.00 86.00 209 LEU A N 1
ATOM 1673 C CA . LEU A 1 209 ? -2.779 -6.440 17.531 1.00 86.00 209 LEU A CA 1
ATOM 1674 C C . LEU A 1 209 ? -3.599 -7.393 16.658 1.00 86.00 209 LEU A C 1
ATOM 1676 O O . LEU A 1 209 ? -3.922 -7.073 15.513 1.00 86.00 209 LEU A O 1
ATOM 1680 N N . VAL A 1 210 ? -4.001 -8.533 17.222 1.00 87.06 210 VAL A N 1
ATOM 1681 C CA . VAL A 1 210 ? -4.831 -9.532 16.539 1.00 87.06 210 VAL A CA 1
ATOM 1682 C C . VAL A 1 210 ? -6.218 -8.972 16.221 1.00 87.06 210 VAL A C 1
ATOM 1684 O O . VAL A 1 210 ? -6.722 -9.173 15.115 1.00 87.06 210 VAL A O 1
ATOM 1687 N N . ALA A 1 211 ? -6.841 -8.255 17.158 1.00 90.19 211 ALA A N 1
ATOM 1688 C CA . ALA A 1 211 ? -8.161 -7.668 16.958 1.00 90.19 211 ALA A CA 1
ATOM 1689 C C . ALA A 1 211 ? -8.140 -6.552 15.902 1.00 90.19 211 ALA A C 1
ATOM 1691 O O . ALA A 1 211 ? -9.073 -6.452 15.103 1.00 90.19 211 ALA A O 1
ATOM 1692 N N . LEU A 1 212 ? -7.073 -5.750 15.844 1.00 89.81 212 LEU A N 1
ATOM 1693 C CA . LEU A 1 212 ? -6.858 -4.784 14.766 1.00 89.81 212 LEU A CA 1
ATOM 1694 C C . LEU A 1 212 ? -6.700 -5.493 13.424 1.00 89.81 212 LEU A C 1
ATOM 1696 O O . LEU A 1 212 ? -7.480 -5.210 12.521 1.00 89.81 212 LEU A O 1
ATOM 1700 N N . ALA A 1 213 ? -5.792 -6.468 13.317 1.00 90.19 213 ALA A N 1
ATOM 1701 C CA . ALA A 1 213 ? -5.547 -7.209 12.077 1.00 90.19 213 ALA A CA 1
ATOM 1702 C C . ALA A 1 213 ? -6.813 -7.896 11.531 1.00 90.19 213 ALA A C 1
ATOM 1704 O O . ALA A 1 213 ? -7.049 -7.905 10.324 1.00 90.19 213 ALA A O 1
ATOM 1705 N N . LYS A 1 214 ? -7.675 -8.415 12.417 1.00 91.19 214 LYS A N 1
ATOM 1706 C CA . LYS A 1 214 ? -8.970 -9.031 12.069 1.00 91.19 214 LYS A CA 1
ATOM 1707 C C . LYS A 1 214 ? -10.098 -8.023 11.799 1.00 91.19 214 LYS A C 1
ATOM 1709 O O . LYS A 1 214 ? -11.225 -8.436 11.529 1.00 91.19 214 LYS A O 1
ATOM 1714 N N . GLY A 1 215 ? -9.842 -6.718 11.912 1.00 90.81 215 GLY A N 1
ATOM 1715 C CA . GLY A 1 215 ? -10.852 -5.663 11.769 1.00 90.81 215 GLY A CA 1
ATOM 1716 C C . GLY A 1 215 ? -11.946 -5.691 12.841 1.00 90.81 215 GLY A C 1
ATOM 1717 O O . GLY A 1 215 ? -13.062 -5.235 12.592 1.00 90.81 215 GLY A O 1
ATOM 1718 N N . GLN A 1 216 ? -11.651 -6.258 14.014 1.00 91.50 216 GLN A N 1
ATOM 1719 C CA . GLN A 1 216 ? -12.536 -6.271 15.184 1.00 91.50 216 GLN A CA 1
ATOM 1720 C C . GLN A 1 216 ? -12.439 -4.960 15.973 1.00 91.50 216 GLN A C 1
ATOM 1722 O O . GLN A 1 216 ? -13.422 -4.521 16.568 1.00 91.50 216 GLN A O 1
ATOM 1727 N N . LEU A 1 217 ? -11.269 -4.317 15.943 1.00 90.94 217 LEU A N 1
ATOM 1728 C CA . LEU A 1 217 ? -11.074 -2.954 16.425 1.00 90.94 217 LEU A CA 1
ATOM 1729 C C . LEU A 1 217 ? -11.103 -1.959 15.262 1.00 90.94 217 LEU A C 1
ATOM 1731 O O . LEU A 1 217 ? -10.710 -2.265 14.138 1.00 90.94 217 LEU A O 1
ATOM 1735 N N . SER A 1 218 ? -11.586 -0.750 15.548 1.00 89.75 218 SER A N 1
ATOM 1736 C CA . SER A 1 218 ? -11.662 0.322 14.554 1.00 89.75 218 SER A CA 1
ATOM 1737 C C . SER A 1 218 ? -10.257 0.771 14.122 1.00 89.75 218 SER A C 1
ATOM 1739 O O . SER A 1 218 ? -9.421 0.982 15.005 1.00 89.75 218 SER A O 1
ATOM 1741 N N . PRO A 1 219 ? -10.010 1.030 12.819 1.00 86.31 219 PRO A N 1
ATOM 1742 C CA . PRO A 1 219 ? -8.748 1.603 12.332 1.00 86.31 219 PRO A CA 1
ATOM 1743 C C . PRO A 1 219 ? -8.351 2.905 13.040 1.00 86.31 219 PRO A C 1
ATOM 1745 O O . PRO A 1 219 ? -7.168 3.162 13.229 1.00 86.31 219 PRO A O 1
ATOM 1748 N N . PHE A 1 220 ? -9.339 3.653 13.548 1.00 89.50 220 PHE A N 1
ATOM 1749 C CA . PHE A 1 220 ? -9.147 4.807 14.433 1.00 89.50 220 PHE A CA 1
ATOM 1750 C C . PHE A 1 220 ? -8.143 4.549 15.566 1.00 89.50 220 PHE A C 1
ATOM 1752 O O . PHE A 1 220 ? -7.370 5.437 15.908 1.00 89.50 220 PHE A O 1
ATOM 1759 N N . ILE A 1 221 ? -8.156 3.351 16.156 1.00 89.19 221 ILE A N 1
ATOM 1760 C CA . ILE A 1 221 ? -7.240 2.991 17.241 1.00 89.19 221 ILE A CA 1
ATOM 1761 C C . ILE A 1 221 ? -5.794 2.992 16.736 1.00 89.19 221 ILE A C 1
ATOM 1763 O O . ILE A 1 221 ? -4.930 3.581 17.381 1.00 89.19 221 ILE A O 1
ATOM 1767 N N . SER A 1 222 ? -5.549 2.397 15.565 1.00 85.56 222 SER A N 1
ATOM 1768 C CA . SER A 1 222 ? -4.232 2.389 14.921 1.00 85.56 222 SER A CA 1
ATOM 1769 C C . SER A 1 222 ? -3.791 3.803 14.535 1.00 85.56 222 SER A C 1
ATOM 1771 O O . SER A 1 222 ? -2.677 4.203 14.863 1.00 85.56 222 SER A O 1
ATOM 1773 N N . ASP A 1 223 ? -4.676 4.597 13.924 1.00 86.88 223 ASP A N 1
ATOM 1774 C CA . ASP A 1 223 ? -4.374 5.981 13.530 1.00 86.88 223 ASP A CA 1
ATOM 1775 C C . ASP A 1 223 ? -4.019 6.851 14.744 1.00 86.88 223 ASP A C 1
ATOM 1777 O O . ASP A 1 223 ? -3.034 7.593 14.739 1.00 86.88 223 ASP A O 1
ATOM 1781 N N . ALA A 1 224 ? -4.795 6.735 15.824 1.00 88.25 224 ALA A N 1
ATOM 1782 C CA . ALA A 1 224 ? -4.545 7.462 17.060 1.00 88.25 224 ALA A CA 1
ATOM 1783 C C . ALA A 1 224 ? -3.212 7.042 17.702 1.00 88.25 224 ALA A C 1
ATOM 1785 O O . ALA A 1 224 ? -2.465 7.903 18.165 1.00 88.25 224 ALA A O 1
ATOM 1786 N N . LEU A 1 225 ? -2.893 5.745 17.710 1.00 82.50 225 LEU A N 1
ATOM 1787 C CA . LEU A 1 225 ? -1.632 5.226 18.247 1.00 82.50 225 LEU A CA 1
ATOM 1788 C C . LEU A 1 225 ? -0.418 5.703 17.449 1.00 82.50 225 LEU A C 1
ATOM 1790 O O . LEU A 1 225 ? 0.516 6.247 18.032 1.00 82.50 225 LEU A O 1
ATOM 1794 N N . VAL A 1 226 ? -0.442 5.506 16.131 1.00 79.62 226 VAL A N 1
ATOM 1795 C CA . VAL A 1 226 ? 0.725 5.700 15.260 1.00 79.62 226 VAL A CA 1
ATOM 1796 C C . VAL A 1 226 ? 0.883 7.163 14.858 1.00 79.62 226 VAL A C 1
ATOM 1798 O O . VAL A 1 226 ? 1.976 7.716 14.930 1.00 79.62 226 VAL A O 1
ATOM 1801 N N . LEU A 1 227 ? -0.207 7.818 14.451 1.00 83.88 227 LEU A N 1
ATOM 1802 C CA . LEU A 1 227 ? -0.163 9.167 13.880 1.00 83.88 227 LEU A CA 1
ATOM 1803 C C . LEU A 1 227 ? -0.456 10.265 14.907 1.00 83.88 227 LEU A C 1
ATOM 1805 O O . LEU A 1 227 ? -0.355 11.448 14.570 1.00 83.88 227 LEU A O 1
ATOM 1809 N N . ARG A 1 228 ? -0.902 9.905 16.125 1.00 86.31 228 ARG A N 1
ATOM 1810 C CA . ARG A 1 228 ? -1.496 10.844 17.106 1.00 86.31 228 ARG A CA 1
ATOM 1811 C C . ARG A 1 228 ? -2.560 11.741 16.468 1.00 86.31 228 ARG A C 1
ATOM 1813 O O . ARG A 1 228 ? -2.772 12.890 16.869 1.00 86.31 228 ARG A O 1
ATOM 1820 N N . ARG A 1 229 ? -3.218 11.217 15.434 1.00 89.19 229 ARG A N 1
ATOM 1821 C CA . ARG A 1 229 ? -4.144 11.946 14.581 1.00 89.19 229 ARG A CA 1
ATOM 1822 C C . ARG A 1 229 ? -5.334 11.069 14.254 1.00 89.19 229 ARG A C 1
ATOM 1824 O O . ARG A 1 229 ? -5.206 9.871 14.054 1.00 89.19 229 ARG A O 1
ATOM 1831 N N . THR A 1 230 ? -6.499 11.684 14.154 1.00 91.06 230 THR A N 1
ATOM 1832 C CA . THR A 1 230 ? -7.724 11.006 13.749 1.00 91.06 230 THR A CA 1
ATOM 1833 C C . THR A 1 230 ? -8.503 11.864 12.779 1.00 91.06 230 THR A C 1
ATOM 1835 O O . THR A 1 230 ? -8.670 13.062 12.996 1.00 91.06 230 THR A O 1
ATOM 1838 N N . ILE A 1 231 ? -9.019 11.242 11.722 1.00 92.38 231 ILE A N 1
ATOM 1839 C CA . ILE A 1 231 ? -9.948 11.889 10.801 1.00 92.38 231 ILE A CA 1
ATOM 1840 C C . ILE A 1 231 ? -11.371 11.564 11.243 1.00 92.38 231 ILE A C 1
ATOM 1842 O O . ILE A 1 231 ? -11.830 10.425 11.176 1.00 92.38 231 ILE A O 1
ATOM 1846 N N . LEU A 1 232 ? -12.095 12.588 11.679 1.00 93.06 232 LEU A N 1
ATOM 1847 C CA . LEU A 1 232 ? -13.501 12.478 12.024 1.00 93.06 232 LEU A CA 1
ATOM 1848 C C . LEU A 1 232 ? -14.341 12.690 10.767 1.00 93.06 232 LEU A C 1
ATOM 1850 O O . LEU A 1 232 ? -14.703 13.815 10.417 1.00 93.06 232 LEU A O 1
ATOM 1854 N N . HIS A 1 233 ? -14.641 11.588 10.074 1.00 89.25 233 HIS A N 1
ATOM 1855 C CA . HIS A 1 233 ? -15.411 11.620 8.833 1.00 89.25 233 HIS A CA 1
ATOM 1856 C C . HIS A 1 233 ? -16.733 12.372 9.007 1.00 89.25 233 HIS A C 1
ATOM 1858 O O . HIS A 1 233 ? -17.552 12.036 9.872 1.00 89.25 233 HIS A O 1
ATOM 1864 N N . THR A 1 234 ? -16.935 13.384 8.162 1.00 85.50 234 THR A N 1
ATOM 1865 C CA . THR A 1 234 ? -18.146 14.203 8.157 1.00 85.50 234 THR A CA 1
ATOM 1866 C C . THR A 1 234 ? -19.370 13.329 7.919 1.00 85.50 234 THR A C 1
ATOM 1868 O O . THR A 1 234 ? -19.396 12.513 6.999 1.00 85.50 234 THR A O 1
ATOM 1871 N N . GLN A 1 235 ? -20.374 13.496 8.773 1.00 87.06 235 GLN A N 1
ATOM 1872 C CA . GLN A 1 235 ? -21.650 12.800 8.656 1.00 87.06 235 GLN A CA 1
ATOM 1873 C C . GLN A 1 235 ? -22.635 13.650 7.848 1.00 87.06 235 GLN A C 1
ATOM 1875 O O . GLN A 1 235 ? -22.408 14.837 7.608 1.00 87.06 235 GLN A O 1
ATOM 1880 N N . VAL A 1 236 ? -23.766 13.066 7.453 1.00 90.19 236 VAL A N 1
ATOM 1881 C CA . VAL A 1 236 ? -24.901 13.862 6.969 1.00 90.19 236 VAL A CA 1
ATOM 1882 C C . VAL A 1 236 ? -25.517 14.569 8.182 1.00 90.19 236 VAL A C 1
ATOM 1884 O O . VAL A 1 236 ? -26.315 13.989 8.911 1.00 90.19 236 VAL A O 1
ATOM 1887 N N . GLU A 1 237 ? -25.089 15.804 8.441 1.00 89.31 237 GLU A N 1
ATOM 1888 C CA . GLU A 1 237 ? -25.436 16.580 9.639 1.00 89.31 237 GLU A CA 1
ATOM 1889 C C . GLU A 1 237 ? -25.797 18.041 9.308 1.00 89.31 237 GLU A C 1
ATOM 1891 O O . GLU A 1 237 ? -25.459 18.570 8.246 1.00 89.31 237 GLU A O 1
ATOM 1896 N N . ASN A 1 238 ? -26.473 18.730 10.234 1.00 89.94 238 ASN A N 1
ATOM 1897 C CA . ASN A 1 238 ? -26.760 20.156 10.089 1.00 89.94 238 ASN A CA 1
ATOM 1898 C C . ASN A 1 238 ? -25.491 20.989 10.345 1.00 89.94 238 ASN A C 1
ATOM 1900 O O . ASN A 1 238 ? -25.058 21.138 11.484 1.00 89.94 238 ASN A O 1
ATOM 1904 N N . MET A 1 239 ? -24.937 21.603 9.296 1.00 89.56 239 MET A N 1
ATOM 1905 C CA . MET A 1 239 ? -23.708 22.406 9.385 1.00 89.56 239 MET A CA 1
ATOM 1906 C C . MET A 1 239 ? -23.812 23.653 10.279 1.00 89.56 239 MET A C 1
ATOM 1908 O O . MET A 1 239 ? -22.774 24.194 10.657 1.00 89.56 239 MET A O 1
ATOM 1912 N N . GLN A 1 240 ? -25.027 24.108 10.610 1.00 89.62 240 GLN A N 1
ATOM 1913 C CA . GLN A 1 240 ? -25.254 25.217 11.549 1.00 89.62 240 GLN A CA 1
ATOM 1914 C C . GLN A 1 240 ? -25.136 24.787 13.016 1.00 89.62 240 GLN A C 1
ATOM 1916 O O . GLN A 1 240 ? -25.070 25.633 13.902 1.00 89.62 240 GLN A O 1
ATOM 1921 N N . GLN A 1 241 ? -25.132 23.480 13.276 1.00 91.38 241 GLN A N 1
ATOM 1922 C CA . GLN A 1 241 ? -24.955 22.915 14.605 1.00 91.38 241 GLN A CA 1
ATOM 1923 C C . GLN A 1 241 ? -23.491 22.503 14.825 1.00 91.38 241 GLN A C 1
ATOM 1925 O O . GLN A 1 241 ? -22.737 22.305 13.857 1.00 91.38 241 GLN A O 1
ATOM 1930 N N . PRO A 1 242 ? -23.066 22.357 16.093 1.00 89.25 242 PRO A N 1
ATOM 1931 C CA . PRO A 1 242 ? -21.767 21.785 16.412 1.00 89.25 242 PRO A CA 1
ATOM 1932 C C . PRO A 1 242 ? -21.581 20.402 15.773 1.00 89.25 242 PRO A C 1
ATOM 1934 O O . PRO A 1 242 ? -22.553 19.690 15.533 1.00 89.25 242 PRO A O 1
ATOM 1937 N N . ASN A 1 243 ? -20.327 20.033 15.506 1.00 91.00 243 ASN A N 1
ATOM 1938 C CA . ASN A 1 243 ? -19.960 18.735 14.937 1.00 91.00 243 ASN A CA 1
ATOM 1939 C C . ASN A 1 243 ? -20.633 17.573 15.691 1.00 91.00 243 ASN A C 1
ATOM 1941 O O . ASN A 1 243 ? -20.523 17.493 16.916 1.00 91.00 243 ASN A O 1
ATOM 1945 N N . ALA A 1 244 ? -21.290 16.666 14.962 1.00 93.31 244 ALA A N 1
ATOM 1946 C CA . ALA A 1 244 ? -21.924 15.462 15.495 1.00 93.31 244 ALA A CA 1
ATOM 1947 C C . ALA A 1 244 ? -20.970 14.627 16.365 1.00 93.31 244 ALA A C 1
ATOM 1949 O O . ALA A 1 244 ? -21.382 14.070 17.381 1.00 93.31 244 ALA A O 1
ATOM 1950 N N . HIS A 1 245 ? -19.674 14.612 16.042 1.00 93.81 245 HIS A N 1
ATOM 1951 C CA . HIS A 1 245 ? -18.646 13.918 16.822 1.00 93.81 245 HIS A CA 1
ATOM 1952 C C . HIS A 1 245 ? -18.424 14.502 18.223 1.00 93.81 245 HIS A C 1
ATOM 1954 O O . HIS A 1 245 ? -17.760 13.871 19.044 1.00 93.81 245 HIS A O 1
ATOM 1960 N N . ARG A 1 246 ? -18.979 15.673 18.562 1.00 92.31 246 ARG A N 1
ATOM 1961 C CA . ARG A 1 246 ? -18.879 16.221 19.926 1.00 92.31 246 ARG A CA 1
ATOM 1962 C C . ARG A 1 246 ? -19.552 15.336 20.966 1.00 92.31 246 ARG A C 1
ATOM 1964 O O . ARG A 1 246 ? -19.081 15.298 22.097 1.00 92.31 246 ARG A O 1
ATOM 1971 N N . VAL A 1 247 ? -20.606 14.604 20.597 1.00 93.56 247 VAL A N 1
ATOM 1972 C CA . VAL A 1 247 ? -21.311 13.711 21.532 1.00 93.56 247 VAL A CA 1
ATOM 1973 C C . VAL A 1 247 ? -20.416 12.571 22.027 1.00 93.56 247 VAL A C 1
ATOM 1975 O O . VAL A 1 247 ? -20.526 12.149 23.172 1.00 93.56 247 VAL A O 1
ATOM 1978 N N . SER A 1 248 ? -19.489 12.104 21.186 1.00 94.50 248 SER A N 1
ATOM 1979 C CA . SER A 1 248 ? -18.557 11.019 21.503 1.00 94.50 248 SER A CA 1
ATOM 1980 C C . SER A 1 248 ? -17.181 11.515 21.955 1.00 94.50 248 SER A C 1
ATOM 1982 O O . SER A 1 248 ? -16.287 10.695 22.164 1.00 94.50 248 SER A O 1
ATOM 1984 N N . LEU A 1 249 ? -16.997 12.830 22.144 1.00 94.56 249 LEU A N 1
ATOM 1985 C CA . LEU A 1 249 ? -15.729 13.399 22.610 1.00 94.56 249 LEU A CA 1
ATOM 1986 C C . LEU A 1 249 ? -15.263 12.771 23.938 1.00 94.56 249 LEU A C 1
ATOM 1988 O O . LEU A 1 249 ? -14.126 12.306 23.964 1.00 94.56 249 LEU A O 1
ATOM 1992 N N . PRO A 1 250 ? -16.100 12.640 24.991 1.00 95.31 250 PRO A N 1
ATOM 1993 C CA . PRO A 1 250 ? -15.650 12.028 26.244 1.00 95.31 250 PRO A CA 1
ATOM 1994 C C . PRO A 1 250 ? -15.139 10.592 26.063 1.00 95.31 250 PRO A C 1
ATOM 1996 O O . PRO A 1 250 ? -14.136 10.212 26.659 1.00 95.31 250 PRO A O 1
ATOM 1999 N N . ILE A 1 251 ? -15.780 9.808 25.186 1.00 94.62 251 ILE A N 1
ATOM 2000 C CA . ILE A 1 251 ? -15.364 8.432 24.877 1.00 94.62 251 ILE A CA 1
ATOM 2001 C C . ILE A 1 251 ? -13.991 8.435 24.199 1.00 94.62 251 ILE A C 1
ATOM 2003 O O . ILE A 1 251 ? -13.106 7.684 24.601 1.00 94.62 251 ILE A O 1
ATOM 2007 N N . ARG A 1 252 ? -13.782 9.305 23.202 1.00 94.62 252 ARG A N 1
ATOM 2008 C CA . ARG A 1 252 ? -12.483 9.415 22.521 1.00 94.62 252 ARG A CA 1
ATOM 2009 C C . ARG A 1 252 ? -11.372 9.845 23.470 1.00 94.62 252 ARG A C 1
ATOM 2011 O O . ARG A 1 252 ? -10.299 9.264 23.416 1.00 94.62 252 ARG A O 1
ATOM 2018 N N . GLN A 1 253 ? -11.629 10.783 24.382 1.00 93.44 253 GLN A N 1
ATOM 2019 C CA . GLN A 1 253 ? -10.627 11.206 25.364 1.00 93.44 253 GLN A CA 1
ATOM 2020 C C . GLN A 1 253 ? -10.205 10.074 26.313 1.00 93.44 253 GLN A C 1
ATOM 2022 O O . GLN A 1 253 ? -9.031 9.999 26.679 1.00 93.44 253 GLN A O 1
ATOM 2027 N N . ILE A 1 254 ? -11.134 9.184 26.683 1.00 92.25 254 ILE A N 1
ATOM 2028 C CA . ILE A 1 254 ? -10.822 7.968 27.450 1.00 92.25 254 ILE A CA 1
ATOM 2029 C C . ILE A 1 254 ? -9.982 7.008 26.605 1.00 92.25 254 ILE A C 1
ATOM 2031 O O . ILE A 1 254 ? -8.963 6.520 27.087 1.00 92.25 254 ILE A O 1
ATOM 2035 N N . ILE A 1 255 ? -10.364 6.772 25.345 1.00 91.69 255 ILE A N 1
ATOM 2036 C CA . ILE A 1 255 ? -9.591 5.920 24.429 1.00 91.69 255 ILE A CA 1
ATOM 2037 C C . ILE A 1 255 ? -8.166 6.457 24.283 1.00 91.69 255 ILE A C 1
ATOM 2039 O O . ILE A 1 255 ? -7.214 5.715 24.479 1.00 91.69 255 ILE A O 1
ATOM 2043 N N . TYR A 1 256 ? -7.998 7.753 24.028 1.00 91.44 256 TYR A N 1
ATOM 2044 C C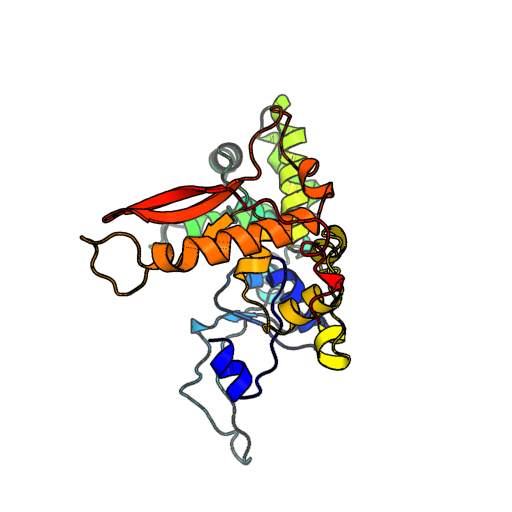A . TYR A 1 256 ? -6.688 8.398 23.980 1.00 91.44 256 TYR A CA 1
ATOM 2045 C C . TYR A 1 256 ? -5.886 8.182 25.269 1.00 91.44 256 TYR A C 1
ATOM 2047 O O . TYR A 1 256 ? -4.699 7.876 25.196 1.00 91.44 256 TYR A O 1
ATOM 2055 N N . GLY A 1 257 ? -6.537 8.265 26.434 1.00 89.56 257 GLY A N 1
ATOM 2056 C CA . GLY A 1 257 ? -5.929 7.944 27.727 1.00 89.56 257 GLY A CA 1
ATOM 2057 C C . GLY A 1 257 ? -5.424 6.502 27.810 1.00 89.56 257 GLY A C 1
ATOM 2058 O O . GLY A 1 257 ? -4.292 6.275 28.231 1.00 89.56 257 GLY A O 1
ATOM 2059 N N . LEU A 1 258 ? -6.223 5.527 27.364 1.00 88.25 258 LEU A N 1
ATOM 2060 C CA . LEU A 1 258 ? -5.830 4.112 27.327 1.00 88.25 258 LEU A CA 1
ATOM 2061 C C . LEU A 1 258 ? -4.626 3.886 26.402 1.00 88.25 258 LEU A C 1
ATOM 2063 O O . LEU A 1 258 ? -3.663 3.225 26.780 1.00 88.25 258 LEU A O 1
ATOM 2067 N N . LEU A 1 259 ? -4.660 4.475 25.205 1.00 85.94 259 LEU A N 1
ATOM 2068 C CA . LEU A 1 259 ? -3.617 4.303 24.192 1.00 85.94 259 LEU A CA 1
ATOM 2069 C C . LEU A 1 259 ? -2.282 4.942 24.597 1.00 85.94 259 LEU A C 1
ATOM 2071 O O . LEU A 1 259 ? -1.225 4.432 24.241 1.00 85.94 259 LEU A O 1
ATOM 2075 N N . LEU A 1 260 ? -2.302 6.046 25.349 1.00 80.31 260 LEU A N 1
ATOM 2076 C CA . LEU A 1 260 ? -1.083 6.661 25.886 1.00 80.31 260 LEU A CA 1
ATOM 2077 C C . LEU A 1 260 ? -0.396 5.783 26.927 1.00 80.31 260 LEU A C 1
ATOM 2079 O O . LEU A 1 260 ? 0.821 5.631 26.887 1.00 80.31 260 LEU A O 1
ATOM 2083 N N . ASN A 1 261 ? -1.173 5.203 27.838 1.00 74.94 261 ASN A N 1
ATOM 2084 C CA . ASN A 1 261 ? -0.628 4.386 28.920 1.00 74.94 261 ASN A CA 1
ATOM 2085 C C . ASN A 1 261 ? -0.078 3.042 28.428 1.00 74.94 261 ASN A C 1
ATOM 2087 O O . ASN A 1 261 ? 0.758 2.447 29.101 1.00 74.94 261 ASN A O 1
ATOM 2091 N N . ALA A 1 262 ? -0.528 2.579 27.260 1.00 68.56 262 ALA A N 1
ATOM 2092 C CA . ALA A 1 262 ? -0.073 1.336 26.653 1.00 68.56 262 ALA A CA 1
ATOM 2093 C C . ALA A 1 262 ? 1.288 1.444 25.943 1.00 68.56 262 ALA A C 1
ATOM 2095 O O . ALA A 1 262 ? 1.942 0.428 25.765 1.00 68.56 262 ALA A O 1
ATOM 2096 N N . SER A 1 263 ? 1.725 2.647 25.549 1.00 63.38 263 SER A N 1
ATOM 2097 C CA . SER A 1 263 ? 2.966 2.846 24.784 1.00 63.38 263 SER A CA 1
ATOM 2098 C C . SER A 1 263 ? 3.775 4.040 25.323 1.00 63.38 263 SER A C 1
ATOM 2100 O O . SER A 1 263 ? 3.794 5.109 24.697 1.00 63.38 263 SER A O 1
ATOM 2102 N N . PRO A 1 264 ? 4.483 3.883 26.461 1.00 55.81 264 PRO A N 1
ATOM 2103 C CA . PRO A 1 264 ? 5.271 4.959 27.070 1.00 55.81 264 PRO A CA 1
ATOM 2104 C C . PRO A 1 264 ? 6.470 5.418 26.217 1.00 55.81 264 PRO A C 1
ATOM 2106 O O . PRO A 1 264 ? 6.958 6.530 26.393 1.00 55.81 264 PRO A O 1
ATOM 2109 N N . HIS A 1 265 ? 6.932 4.616 25.249 1.00 51.62 265 HIS A N 1
ATOM 2110 C CA . HIS A 1 265 ? 8.083 4.949 24.396 1.00 51.62 265 HIS A CA 1
ATOM 2111 C C . HIS A 1 265 ? 7.785 5.897 23.222 1.00 51.62 265 HIS A C 1
ATOM 2113 O O . HIS A 1 265 ? 8.722 6.431 22.620 1.00 51.62 265 HIS A O 1
ATOM 2119 N N . LEU A 1 266 ? 6.512 6.179 22.917 1.00 50.34 266 LEU A N 1
ATOM 2120 C CA . LEU A 1 266 ? 6.155 7.073 21.807 1.00 50.34 266 LEU A CA 1
ATOM 2121 C C . LEU A 1 266 ? 6.488 8.554 22.087 1.00 50.34 266 LEU A C 1
ATOM 2123 O O . LEU A 1 266 ? 6.352 9.384 21.195 1.00 50.34 266 LEU A O 1
ATOM 2127 N N . GLU A 1 267 ? 6.933 8.896 23.302 1.00 46.97 267 GLU A N 1
ATOM 2128 C CA . GLU A 1 267 ? 7.484 10.223 23.619 1.00 46.97 267 GLU A CA 1
ATOM 2129 C C . GLU A 1 267 ? 8.842 10.485 22.935 1.00 46.97 267 GLU A C 1
ATOM 2131 O O . GLU A 1 267 ? 9.217 11.642 22.762 1.00 46.97 267 GLU A O 1
ATOM 2136 N N . ASN A 1 268 ? 9.567 9.440 22.504 1.00 38.94 268 ASN A N 1
ATOM 2137 C CA . ASN A 1 268 ? 10.940 9.563 21.986 1.00 38.94 268 ASN A CA 1
ATOM 2138 C C . ASN A 1 268 ? 11.096 9.361 20.468 1.00 38.94 268 ASN A C 1
ATOM 2140 O O . ASN A 1 268 ? 12.140 9.708 19.912 1.00 38.94 268 ASN A O 1
ATOM 2144 N N . MET A 1 269 ? 10.095 8.817 19.775 1.00 37.19 269 MET A N 1
ATOM 2145 C CA . MET A 1 269 ? 10.171 8.555 18.334 1.00 37.19 269 MET A CA 1
ATOM 2146 C C . MET A 1 269 ? 9.566 9.725 17.557 1.00 37.19 269 MET A C 1
ATOM 2148 O O . MET A 1 269 ? 8.366 9.776 17.315 1.00 37.19 269 MET A O 1
ATOM 2152 N N . SER A 1 270 ? 10.446 10.650 17.162 1.00 36.69 270 SER A N 1
ATOM 2153 C CA . SER A 1 270 ? 10.173 11.870 16.391 1.00 36.69 270 SER A CA 1
ATOM 2154 C C . SER A 1 270 ? 9.402 12.932 17.163 1.00 36.69 270 SER A C 1
ATOM 2156 O O . SER A 1 270 ? 8.190 12.898 17.151 1.00 36.69 270 SER A O 1
ATOM 2158 N N . TRP A 1 271 ? 10.112 13.854 17.824 1.00 35.47 271 TRP A N 1
ATOM 2159 C CA . TRP A 1 271 ? 10.061 15.318 17.646 1.00 35.47 271 TRP A CA 1
ATOM 2160 C C . TRP A 1 271 ? 11.263 15.887 18.418 1.00 35.47 271 TRP A C 1
ATOM 2162 O O . TRP A 1 271 ? 11.486 15.549 19.579 1.00 35.47 271 TRP A O 1
ATOM 2172 N N . LYS A 1 272 ? 12.079 16.741 17.786 1.00 29.23 272 LYS A N 1
ATOM 2173 C CA . LYS A 1 272 ? 13.122 17.498 18.497 1.00 29.23 272 LYS A CA 1
ATOM 2174 C C . LYS A 1 272 ? 12.450 18.333 19.595 1.00 29.23 272 LYS A C 1
ATOM 2176 O O . LYS A 1 272 ? 11.748 19.286 19.284 1.00 29.23 272 LYS A O 1
ATOM 2181 N N . ALA A 1 273 ? 12.662 17.907 20.837 1.00 32.19 273 ALA A N 1
ATOM 2182 C CA . ALA A 1 273 ? 12.420 18.559 22.121 1.00 32.19 273 ALA A CA 1
ATOM 2183 C C . ALA A 1 273 ? 11.642 19.896 22.116 1.00 32.19 273 ALA A C 1
ATOM 2185 O O . ALA A 1 273 ? 12.182 20.948 21.771 1.00 32.19 273 ALA A O 1
ATOM 2186 N N . LEU A 1 274 ? 10.434 19.868 22.686 1.00 28.70 274 LEU A N 1
ATOM 2187 C CA . LEU A 1 274 ? 9.887 20.984 23.463 1.00 28.70 274 LEU A CA 1
ATOM 2188 C C . LEU A 1 274 ? 9.332 20.408 24.784 1.00 28.70 274 LEU A C 1
ATOM 2190 O O . LEU A 1 274 ? 8.717 19.343 24.744 1.00 28.70 274 LEU A O 1
ATOM 2194 N N . PRO A 1 275 ? 9.571 21.028 25.957 1.00 35.91 275 PRO A N 1
ATOM 2195 C CA . PRO A 1 275 ? 9.298 20.383 27.234 1.00 35.91 275 PRO A CA 1
ATOM 2196 C C . PRO A 1 275 ? 7.797 20.342 27.550 1.00 35.91 275 PRO A C 1
ATOM 2198 O O . PRO A 1 275 ? 7.082 21.317 27.321 1.00 35.91 275 PRO A O 1
ATOM 2201 N N . SER A 1 276 ? 7.356 19.211 28.114 1.00 40.00 276 SER A N 1
ATOM 2202 C CA . SER A 1 276 ? 6.109 19.025 28.876 1.00 40.00 276 SER A CA 1
ATOM 2203 C C . SER A 1 276 ? 4.861 19.700 28.286 1.00 40.00 276 SER A C 1
ATOM 2205 O O . SER A 1 276 ? 4.289 20.603 28.900 1.00 40.00 276 SER A O 1
ATOM 2207 N N . GLN A 1 277 ? 4.419 19.274 27.101 1.00 43.03 277 GLN A N 1
ATOM 2208 C CA . GLN A 1 277 ? 3.073 19.595 26.618 1.00 43.03 277 GLN A CA 1
ATOM 2209 C C . GLN A 1 277 ? 2.071 18.510 27.050 1.00 43.03 277 GLN A C 1
ATOM 2211 O O . GLN A 1 277 ? 2.448 17.344 27.159 1.00 43.03 277 GLN A O 1
ATOM 2216 N N . PRO A 1 278 ? 0.802 18.870 27.326 1.00 50.12 278 PRO A N 1
ATOM 2217 C CA . PRO A 1 278 ? -0.236 17.900 27.656 1.00 50.12 278 PRO A CA 1
ATOM 2218 C C . PRO A 1 278 ? -0.398 16.870 26.532 1.00 50.12 278 PRO A C 1
ATOM 2220 O O . PRO A 1 278 ? -0.269 17.201 25.356 1.00 50.12 278 PRO A O 1
ATOM 2223 N N . LEU A 1 279 ? -0.682 15.626 26.921 1.00 66.62 279 LEU A N 1
ATOM 2224 C CA . LEU A 1 279 ? -0.812 14.461 26.047 1.00 66.62 279 LEU A CA 1
ATOM 2225 C C . LEU A 1 279 ? -1.987 14.664 25.070 1.00 66.62 279 LEU A C 1
ATOM 2227 O O . LEU A 1 279 ? -3.153 14.411 25.393 1.00 66.62 279 LEU A O 1
ATOM 2231 N N . ALA A 1 280 ? -1.670 15.199 23.897 1.00 81.62 280 ALA A N 1
ATOM 2232 C CA . ALA A 1 280 ? -2.623 15.792 22.974 1.00 81.62 280 ALA A CA 1
ATOM 2233 C C . ALA A 1 280 ? -2.693 15.020 21.651 1.00 81.62 280 ALA A C 1
ATOM 2235 O O . ALA A 1 280 ? -1.675 14.623 21.087 1.00 81.62 280 ALA A O 1
ATOM 2236 N N . PHE A 1 281 ? -3.910 14.844 21.140 1.00 90.69 281 PHE A N 1
ATOM 2237 C CA . PHE A 1 281 ? -4.205 14.216 19.855 1.00 90.69 281 PHE A CA 1
ATOM 2238 C C . PHE A 1 281 ? -4.783 15.251 18.896 1.00 90.69 281 PHE A C 1
ATOM 2240 O O . PHE A 1 281 ? -5.521 16.152 19.297 1.00 90.69 281 PHE A O 1
ATOM 2247 N N . SER A 1 282 ? -4.455 15.115 17.614 1.00 92.69 282 SER A N 1
ATOM 2248 C CA . SER A 1 282 ? -4.996 15.963 16.554 1.00 92.69 282 SER A CA 1
ATOM 2249 C C . SER A 1 282 ? -6.256 15.343 15.953 1.00 92.69 282 SER A C 1
ATOM 2251 O O . SER A 1 282 ? -6.192 14.274 15.353 1.00 92.69 282 SER A O 1
ATOM 2253 N N . GLU A 1 283 ? -7.394 16.022 16.028 1.00 94.31 283 GLU A N 1
ATOM 2254 C CA . GLU A 1 283 ? -8.619 15.604 15.341 1.00 94.31 283 GLU A CA 1
ATOM 2255 C C . GLU A 1 283 ? -8.831 16.470 14.099 1.00 94.31 283 GLU A C 1
ATOM 2257 O O . GLU A 1 283 ? -8.957 17.688 14.184 1.00 94.31 283 GLU A O 1
ATOM 2262 N N . VAL A 1 284 ? -8.859 15.854 12.919 1.00 94.25 284 VAL A N 1
ATOM 2263 C CA . VAL A 1 284 ? -9.279 16.515 11.682 1.00 94.25 284 VAL A CA 1
ATOM 2264 C C . VAL A 1 284 ? -10.793 16.421 11.619 1.00 94.25 284 VAL A C 1
ATOM 2266 O O . VAL A 1 284 ? -11.351 15.341 11.430 1.00 94.25 284 VAL A O 1
ATOM 2269 N N . GLU A 1 285 ? -11.460 17.550 11.807 1.00 93.06 285 GLU A N 1
ATOM 2270 C CA . GLU A 1 285 ? -12.892 17.602 12.040 1.00 93.06 285 GLU A CA 1
ATOM 2271 C C . GLU A 1 285 ? -13.582 18.717 11.250 1.00 93.06 285 GLU A C 1
ATOM 2273 O O . GLU A 1 285 ? -12.957 19.638 10.712 1.00 93.06 285 GLU A O 1
ATOM 2278 N N . ARG A 1 286 ? -14.914 18.651 11.197 1.00 92.94 286 ARG A N 1
ATOM 2279 C CA . ARG A 1 286 ? -15.719 19.722 10.618 1.00 92.94 286 ARG A CA 1
ATOM 2280 C C . ARG A 1 286 ? -15.834 20.881 11.604 1.00 92.94 286 ARG A C 1
ATOM 2282 O O . ARG A 1 286 ? -16.384 20.734 12.692 1.00 92.94 286 ARG A O 1
ATOM 2289 N N . ILE A 1 287 ? -15.446 22.073 11.158 1.00 88.88 287 ILE A N 1
ATOM 2290 C CA . ILE A 1 287 ? -15.733 23.341 11.832 1.00 88.88 287 ILE A CA 1
ATOM 2291 C C . ILE A 1 287 ? -16.512 24.233 10.863 1.00 88.88 287 ILE A C 1
ATOM 2293 O O . ILE A 1 287 ? -15.967 24.779 9.897 1.00 88.88 287 ILE A O 1
ATOM 2297 N N . ASN A 1 288 ? -17.811 24.391 11.130 1.00 86.56 288 ASN A N 1
ATOM 2298 C CA . ASN A 1 288 ? -18.771 25.052 10.243 1.00 86.56 288 ASN A CA 1
ATOM 2299 C C . ASN A 1 288 ? -18.812 24.370 8.863 1.00 86.56 288 ASN A C 1
ATOM 2301 O O . ASN A 1 288 ? -19.228 23.215 8.772 1.00 86.56 288 ASN A O 1
ATOM 2305 N N . LYS A 1 289 ? -18.369 25.076 7.813 1.00 88.50 289 LYS A N 1
ATOM 2306 C CA . LYS A 1 289 ? -18.306 24.611 6.416 1.00 88.50 289 LYS A CA 1
ATOM 2307 C C . LYS A 1 289 ? -16.904 24.158 5.982 1.00 88.50 289 LYS A C 1
ATOM 2309 O O . LYS A 1 289 ? -16.691 23.912 4.802 1.00 88.50 289 LYS A O 1
ATOM 2314 N N . ASN A 1 290 ? -15.945 24.109 6.906 1.00 90.38 290 ASN A N 1
ATOM 2315 C CA . ASN A 1 290 ? -14.551 23.787 6.608 1.00 90.38 290 ASN A CA 1
ATOM 2316 C C . ASN A 1 290 ? -14.103 22.545 7.375 1.00 90.38 290 ASN A C 1
ATOM 2318 O O . ASN A 1 290 ? -14.636 22.244 8.443 1.00 90.38 290 ASN A O 1
ATOM 2322 N N . ILE A 1 291 ? -13.071 21.886 6.859 1.00 92.25 291 ILE A N 1
ATOM 2323 C CA . ILE A 1 291 ? -12.318 20.867 7.586 1.00 92.25 291 ILE A CA 1
ATOM 2324 C C . ILE A 1 291 ? -11.111 21.543 8.229 1.00 92.25 291 ILE A C 1
ATOM 2326 O O . ILE A 1 291 ? -10.387 22.290 7.567 1.00 92.25 291 ILE A O 1
ATOM 2330 N N . LYS A 1 292 ? -10.929 21.337 9.530 1.00 92.81 292 LYS A N 1
ATOM 2331 C CA . LYS A 1 292 ? -9.838 21.917 10.315 1.00 92.81 292 LYS A CA 1
ATOM 2332 C C . LYS A 1 292 ? -9.299 20.886 11.295 1.00 92.81 292 LYS A C 1
ATOM 2334 O O . LYS A 1 292 ? -10.007 19.959 11.666 1.00 92.81 292 LYS A O 1
ATOM 2339 N N . THR A 1 293 ? -8.067 21.087 11.738 1.00 93.81 293 THR A N 1
ATOM 2340 C CA . THR A 1 293 ? -7.478 20.290 12.815 1.00 93.81 293 THR A CA 1
ATOM 2341 C C . THR A 1 293 ? -7.731 20.974 14.154 1.00 93.81 293 THR A C 1
ATOM 2343 O O . THR A 1 293 ? -7.426 22.158 14.306 1.00 93.81 293 THR A O 1
ATOM 2346 N N . SER A 1 294 ? -8.276 20.239 15.114 1.00 91.81 294 SER A N 1
ATOM 2347 C CA . SER A 1 294 ? -8.387 20.625 16.517 1.00 91.81 294 SER A CA 1
ATOM 2348 C C . SER A 1 294 ? -7.499 19.734 17.384 1.00 91.81 294 SER A C 1
ATOM 2350 O O . SER A 1 294 ? -7.031 18.681 16.951 1.00 91.81 294 SER A O 1
ATOM 2352 N N . ILE A 1 295 ? -7.216 20.194 18.600 1.00 93.31 295 ILE A N 1
ATOM 2353 C CA . ILE A 1 295 ? -6.405 19.460 19.568 1.00 93.31 295 ILE A CA 1
ATOM 2354 C C . ILE A 1 295 ? -7.318 18.967 20.684 1.00 93.31 295 ILE A C 1
ATOM 2356 O O . ILE A 1 295 ? -8.076 19.748 21.263 1.00 93.31 295 ILE A O 1
ATOM 2360 N N . VAL A 1 296 ? -7.217 17.679 20.998 1.00 91.94 296 VAL A N 1
ATOM 2361 C CA . VAL A 1 296 ? -7.974 17.025 22.060 1.00 91.94 296 VAL A CA 1
ATOM 2362 C C . VAL A 1 296 ? -7.015 16.403 23.061 1.00 91.94 296 VAL A C 1
ATOM 2364 O O . VAL A 1 296 ? -6.140 15.619 22.704 1.00 91.94 296 VAL A O 1
ATOM 2367 N N . ASN A 1 297 ? -7.200 16.742 24.334 1.00 90.75 297 ASN A N 1
ATOM 2368 C CA . ASN A 1 297 ? -6.416 16.164 25.417 1.00 90.75 297 ASN A CA 1
ATOM 2369 C C . ASN A 1 297 ? -6.996 14.815 25.830 1.00 90.75 297 ASN A C 1
ATOM 2371 O O . ASN A 1 297 ? -8.217 14.677 25.985 1.00 90.75 297 ASN A O 1
ATOM 2375 N N . ALA A 1 298 ? -6.110 13.855 26.059 1.00 89.50 298 ALA A N 1
ATOM 2376 C CA . ALA A 1 298 ? -6.467 12.592 26.674 1.00 89.50 298 ALA A CA 1
ATOM 2377 C C . ALA A 1 298 ? -6.885 12.767 28.141 1.00 89.50 298 ALA A C 1
ATOM 2379 O O . ALA A 1 298 ? -6.414 13.666 28.842 1.00 89.50 298 ALA A O 1
ATOM 2380 N N . VAL A 1 299 ? -7.753 11.875 28.616 1.00 88.69 299 VAL A N 1
ATOM 2381 C CA . VAL A 1 299 ? -8.090 11.782 30.041 1.00 88.69 299 VAL A CA 1
ATOM 2382 C C . VAL A 1 299 ? -6.987 11.016 30.769 1.00 88.69 299 VAL A C 1
ATOM 2384 O O . VAL A 1 299 ? -6.584 9.937 30.339 1.00 88.69 299 VAL A O 1
ATOM 2387 N N . ALA A 1 300 ? -6.524 11.558 31.897 1.00 84.00 300 ALA A N 1
ATOM 2388 C CA . ALA A 1 300 ? -5.652 10.833 32.813 1.00 84.00 300 ALA A CA 1
ATOM 2389 C C . ALA A 1 300 ? -6.454 9.719 33.500 1.00 84.00 300 ALA A C 1
ATOM 2391 O O . ALA A 1 300 ? -7.430 9.991 34.202 1.00 84.00 300 ALA A O 1
ATOM 2392 N N . LEU A 1 301 ? -6.054 8.469 33.278 1.00 81.88 301 LEU A N 1
ATOM 2393 C CA . LEU A 1 301 ? -6.727 7.302 33.841 1.00 81.88 301 LEU A CA 1
ATOM 2394 C C . LEU A 1 301 ? -6.042 6.850 35.138 1.00 81.88 301 LEU A C 1
ATOM 2396 O O . LEU A 1 301 ? -4.813 6.912 35.230 1.00 81.88 301 LEU A O 1
ATOM 2400 N N . PRO A 1 302 ? -6.801 6.364 36.138 1.00 79.94 302 PRO A N 1
ATOM 2401 C CA . PRO A 1 302 ? -6.220 5.684 37.291 1.00 79.94 302 PRO A CA 1
ATOM 2402 C C . PRO A 1 302 ? -5.384 4.481 36.839 1.00 79.94 302 PRO A C 1
ATOM 2404 O O . PRO A 1 302 ? -5.778 3.773 35.910 1.00 79.94 302 PRO A O 1
ATOM 2407 N N . LYS A 1 303 ? -4.259 4.216 37.518 1.00 70.75 303 LYS A N 1
ATOM 2408 C CA . LYS A 1 303 ? -3.320 3.136 37.150 1.00 70.75 303 LYS A CA 1
ATOM 2409 C C . LYS A 1 303 ? -3.996 1.765 37.019 1.00 70.75 303 LYS A C 1
ATOM 2411 O O . LYS A 1 303 ? -3.625 0.987 36.149 1.00 70.75 303 LYS A O 1
ATOM 2416 N N . ASP A 1 304 ? -5.025 1.505 37.821 1.00 69.38 304 ASP A N 1
ATOM 2417 C CA . ASP A 1 304 ? -5.744 0.226 37.829 1.00 69.38 304 ASP A CA 1
ATOM 2418 C C . ASP A 1 304 ? -6.652 0.015 36.605 1.00 69.38 304 ASP A C 1
ATOM 2420 O O . ASP A 1 304 ? -7.015 -1.118 36.299 1.00 69.38 304 ASP A O 1
ATOM 2424 N N . HIS A 1 305 ? -6.986 1.088 35.878 1.00 68.19 305 HIS A N 1
ATOM 2425 C CA . HIS A 1 305 ? -7.884 1.079 34.714 1.00 68.19 305 HIS A CA 1
ATOM 2426 C C . HIS A 1 305 ? -7.182 1.436 33.396 1.00 68.19 305 HIS A C 1
ATOM 2428 O O . HIS A 1 305 ? -7.837 1.588 32.368 1.00 68.19 305 HIS A O 1
ATOM 2434 N N . ALA A 1 306 ? -5.862 1.609 33.428 1.00 70.00 306 ALA A N 1
ATOM 2435 C CA . ALA A 1 306 ? -5.067 2.058 32.290 1.00 70.00 306 ALA A CA 1
ATOM 2436 C C . ALA A 1 306 ? -4.464 0.909 31.462 1.00 70.00 306 ALA A C 1
ATOM 2438 O O . ALA A 1 306 ? -3.980 1.137 30.356 1.00 70.00 306 ALA A O 1
ATOM 2439 N N . ASP A 1 307 ? -4.471 -0.309 32.002 1.00 78.25 307 ASP A N 1
ATOM 2440 C CA . ASP A 1 307 ? -3.777 -1.458 31.429 1.00 78.25 307 ASP A CA 1
ATOM 2441 C C . ASP A 1 307 ? -4.652 -2.195 30.404 1.00 78.25 307 ASP A C 1
ATOM 2443 O O . ASP A 1 307 ? -5.582 -2.924 30.762 1.00 78.25 307 ASP A O 1
ATOM 2447 N N . LEU A 1 308 ? -4.327 -2.024 29.117 1.00 80.75 308 LEU A N 1
ATOM 2448 C CA . LEU A 1 308 ? -5.015 -2.697 28.012 1.00 80.75 308 LEU A CA 1
ATOM 2449 C C . LEU A 1 308 ? -4.930 -4.227 28.100 1.00 80.75 308 LEU A C 1
ATOM 2451 O O . LEU A 1 308 ? -5.794 -4.909 27.552 1.00 80.75 308 LEU A O 1
ATOM 2455 N N . SER A 1 309 ? -3.927 -4.795 28.777 1.00 78.88 309 SER A N 1
ATOM 2456 C CA . SER A 1 309 ? -3.797 -6.253 28.898 1.00 78.88 309 SER A CA 1
ATOM 2457 C C . SER A 1 309 ? -4.909 -6.884 29.746 1.00 78.88 309 SER A C 1
ATOM 2459 O O . SER A 1 309 ? -5.173 -8.075 29.613 1.00 78.88 309 SER A O 1
ATOM 2461 N N . LYS A 1 310 ? -5.610 -6.085 30.563 1.00 79.12 310 LYS A N 1
ATOM 2462 C CA . LYS A 1 310 ? -6.674 -6.539 31.473 1.00 79.12 310 LYS A CA 1
ATOM 2463 C C . LYS A 1 310 ? -8.092 -6.452 30.890 1.00 79.12 310 LYS A C 1
ATOM 2465 O O . LYS A 1 310 ? -9.045 -6.731 31.609 1.00 79.12 310 LYS A O 1
ATOM 2470 N N . LEU A 1 311 ? -8.250 -6.022 29.634 1.00 74.44 311 LEU A N 1
ATOM 2471 C CA . LEU A 1 311 ? -9.555 -5.725 29.010 1.00 74.44 311 LEU A CA 1
ATOM 2472 C C . LEU A 1 311 ? -10.167 -6.879 28.192 1.00 74.44 311 LEU A C 1
ATOM 2474 O O . LEU A 1 311 ? -11.101 -6.642 27.427 1.00 74.44 311 LEU A O 1
ATOM 2478 N N . THR A 1 312 ? -9.643 -8.096 28.322 1.00 60.59 312 THR A N 1
ATOM 2479 C CA . THR A 1 312 ? -10.109 -9.279 27.574 1.00 60.59 312 THR A CA 1
ATOM 2480 C C . THR A 1 312 ? -11.403 -9.864 28.115 1.00 60.59 312 THR A C 1
ATOM 2482 O O . THR A 1 312 ? -11.467 -10.056 29.351 1.00 60.59 312 THR A O 1
#

Sequence (312 aa):
FIQVLIKLQVCFVQCFSEADRDIMTLANHWNCPVLSSDSDFCIFDLKTGFCPLNSFQWRNVNTIKGTQDCYIPAKCFSLDALCHHFSNMNKALLPLFAVLCGNDHINLPIIETFLSKVHLPLGATNSKGRRHHRVLGLLNWLSHFADPIEALDNVLKYLPKKDRENVKEILCCSMEEYQQSQVKLQDFFQHGTYACPAALNLDLPEWVLVALAKGQLSPFISDALVLRRTILHTQVENMQQPNAHRVSLPIRQIIYGLLLNASPHLENMSWKALPSQPLAFSEVERINKNIKTSIVNAVALPKDHADLSKLT

Radius of gyration: 23.84 Å; chains: 1; bounding box: 54×52×69 Å

Foldseek 3Di:
DLVVCVVVVPDAWFDLDDCPLVQQQVCQVVVHEAEECDCCQLLAQRNNFHWYNVFFQVVDWDDDPPDPDIDTDTDGRHNQVVCVVLVVFDSQCSLLLCVLLPDPQDPDVLSVLLVVPDPQPADDDDPDDPSVSSSNSSSNVRSVDPHNVVVLVVSLVSDDPVCSVVVSVSSVVSSCVSDHAPWDVVCCVPPVDTDHPLVVLQQADPVVVSCNGSVVDPCQLSCCLRVLEDEDDQDPDDLVDPGPCVVCLVVVLQSLQLSCLNGVPVVPDDDPDDPDDASWGWYQGDDRPDTDIDIHGHDNDDPVPNHPNPVD

=== Feature glossary ===
The record interleaves many kinds of information about one protein. Here is each kind framed as the question it answers.

Q: What does the local fold look like, residue by residue?
A: A 3Di character summarizes, for each residue, the relative orientation of the Cα frame of its nearest spatial neighbor. Because it encodes fold topology rather than chemistry, 3Di alignments detect remote structural similarity that sequence alignment misses.

Q: Which residues are in helices, strands, or loops?
A: Secondary structure is the local, repeating backbone conformation. DSSP classifies it into eight states by reading the hydrogen-bond network: three helix types (H, G, I), two β types (E, B), two non-regular types (T, S), and unstructured coil (-).

Q: How big and how compact is the whole molecule?
A: Three whole-structure scalars: the radius of gyration (RMS distance of Cα from centroid, in Å), the count of Cα–Cα contacts (pairs closer than 8 Å and separated by more than four residues in sequence — i.e. tertiary, not local, contacts), and the bounding-box dimensions. Together they distinguish compact globular folds from extended fibres or disordered chains.

Q: How confident is the AlphaFold model at each residue?
A: For AlphaFold models, the B-factor field carries pLDDT — the model's own estimate of local accuracy on a 0–100 scale. Regions with pLDDT<50 should be treated as essentially unmodeled; they often correspond to intrinsically disordered segments.

Q: What family and function is it annotated with?
A: Functional annotations link the protein to curated databases. InterPro entries identify conserved domains and families by matching the sequence against member-database signatures (Pfam, PROSITE, CDD, …). Gene Ontology (GO) terms describe molecular function, biological process, and cellular component in a controlled vocabulary. CATH places the structure in a hierarchical fold classification (Class/Architecture/Topology/Homologous-superfamily). The organism is the source species.

Q: What known structures does this most resemble?
A: Nearest PDB neighbors are the top structural matches found by Foldseek when searching this structure against the entire Protein Data Bank. Each hit reports a TM-score (0 to 1; >0.5 almost always implies the same fold) and an E-value. These are *structural* homologs — they may share no detectable sequence similarity.

Q: Which residues are buried vs exposed?
A: Solvent-accessible surface area (SASA) is the area in Å² traced out by the centre of a 1.4 Å probe sphere (a water molecule) rolled over the protein's van der Waals surface (Shrake–Rupley / Lee–Richards construction). Buried residues have near-zero SASA; fully exposed residues can exceed 200 Å². The total SASA scales roughly with the number of surface residues.

Q: What are the backbone torsion angles?
A: φ (phi) and ψ (psi) are the two rotatable backbone dihedrals per residue: φ is the C(i-1)–N–Cα–C torsion, ψ is the N–Cα–C–N(i+1) torsion, both in degrees on (−180°, 180°]. α-helical residues cluster near (−60°, −45°); β-strand residues near (−120°, +130°). A Ramachandran plot is simply a scatter of (φ, ψ) for every residue.

Q: Are the domains correctly placed relative to each other?
A: Predicted aligned error is AlphaFold's pairwise confidence. Unlike pLDDT (per-residue), PAE is per-residue-pair and captures whether two parts of the structure are correctly placed relative to each other. Units are ångströms of expected positional error.

Q: What if only a Cα trace is available?
A: P-SEA three-state annotation labels each residue as helix, strand, or coil based purely on the geometry of the Cα trace. It serves as a fallback when the full backbone (and thus DSSP) is unavailable.

Q: What is the amino-acid chain?
A: This is the polypeptide sequence — one letter per residue, N-terminus first. Length ranges from a few dozen residues for small domains to over a thousand for large multi-domain proteins.

Q: What do the rendered images show?
A: The six renders are orthographic views along the three Cartesian axes in both directions. Representation (cartoon, sticks, or surface) and color scheme (sequence-rainbow or by-chain) vary across proteins so the training set covers all the common visualization conventions.

Q: What do the diagnostic plots show?
A: Plot images: a contact map (which residues are close in 3D, as an N×N binary image), a Ramachandran scatter (backbone torsion angles, revealing secondary-structure composition at a glance), and — for AlphaFold structures — a PAE heatmap (pairwise prediction confidence).

Q: How mobile is each atom in the crystal?
A: B-factor (Debye–Waller factor) reflects atomic displacement in the crystal lattice. It is an experimental observable (units Å²), not a prediction; low values mean the atom is pinned down, high values mean it moves or is heterogeneous across the crystal.

Q: Where is each backbone atom in 3D?
A: The mmCIF table is the protein's shape written out atom by atom. For each backbone N, Cα, C, and carbonyl O, it records an (x, y, z) coordinate triple in Å plus the residue type, chain letter, and residue number.